Protein AF-A0A7W0VWE3-F1 (afdb_monomer_lite)

Radius of gyration: 28.84 Å; chains: 1; bounding box: 82×59×74 Å

Foldseek 3Di:
DLQLLQAALQQRAGAPPRDPVVNPDPDDLVVSLVSCVVQPNHGDHPDDPLCSLQDARPPDDDPRSVLLVVLSVLQVQLQVQLVVVLVPDDPVSVVVVVPDPDPVVSLVSSLVRSLVSQLVVVVVVVHDPVVSVVSSVSNNVSSVVSSVSSVVSSVVSSVVVVVSNPDPPDPDPDDPPPDDPPPPPDDPPPDDDPPPDDDDDDDDDDDDDDDDDDDDDDDDD

pLDDT: mean 70.68, std 14.03, range [42.22, 94.75]

Secondary structure (DSSP, 8-state):
-GGGGGB-TTT-PBBTT--TTTTTS---HHHHHHHHHHH-TTPPBSS-HHHHHHSPPTT--THHHHHHHHHHHHHHHHHHHHHHHHHHS-HHHHHHHHH---SHHHHHHHHHHHHHHHHHHHHHTT--HHHHHHHHHHHHHHHHHHHHHHHHHHHHHHHHHHHHHSPP---------PPP-----------------PPPPPPPPPPP-------------

Structure (mmCIF, N/CA/C/O backbone):
data_AF-A0A7W0VWE3-F1
#
_entry.id   AF-A0A7W0VWE3-F1
#
loop_
_atom_site.group_PDB
_atom_site.id
_atom_site.type_symbol
_atom_site.label_atom_id
_atom_site.label_alt_id
_atom_site.label_comp_id
_atom_site.label_asym_id
_atom_site.label_entity_id
_atom_site.label_seq_id
_atom_site.pdbx_PDB_ins_code
_atom_site.Cartn_x
_atom_site.Cartn_y
_atom_site.Cartn_z
_atom_site.occupancy
_atom_site.B_iso_or_equiv
_atom_site.auth_seq_id
_atom_site.auth_comp_id
_atom_site.auth_asym_id
_atom_site.auth_atom_id
_atom_site.pdbx_PDB_model_num
ATOM 1 N N . MET A 1 1 ? 11.261 -9.490 -21.450 1.00 53.19 1 MET A N 1
ATOM 2 C CA . MET A 1 1 ? 11.809 -8.309 -20.739 1.00 53.19 1 MET A CA 1
ATOM 3 C C . MET A 1 1 ? 10.977 -7.028 -20.933 1.00 53.19 1 MET A C 1
ATOM 5 O O . MET A 1 1 ? 11.138 -6.094 -20.161 1.00 53.19 1 MET A O 1
ATOM 9 N N . ASN A 1 2 ? 10.006 -6.999 -21.855 1.00 61.00 2 ASN A N 1
ATOM 10 C CA . ASN A 1 2 ? 9.297 -5.768 -22.253 1.00 61.00 2 ASN A CA 1
ATOM 11 C C . ASN A 1 2 ? 8.211 -5.292 -21.275 1.00 61.00 2 ASN A C 1
ATOM 13 O O . ASN A 1 2 ? 7.866 -4.115 -21.250 1.00 61.00 2 ASN A O 1
ATOM 17 N N . ALA A 1 3 ? 7.704 -6.186 -20.421 1.00 62.75 3 ALA A N 1
ATOM 18 C CA . ALA A 1 3 ? 6.671 -5.855 -19.440 1.00 62.75 3 ALA A CA 1
ATOM 19 C C . ALA A 1 3 ? 7.133 -4.826 -18.390 1.00 62.75 3 ALA A C 1
ATOM 21 O O . ALA A 1 3 ? 6.303 -4.168 -17.770 1.00 62.75 3 ALA A O 1
ATOM 22 N N . ALA A 1 4 ? 8.446 -4.667 -18.184 1.00 64.06 4 ALA A N 1
ATOM 23 C CA . ALA A 1 4 ? 8.977 -3.747 -17.185 1.00 64.06 4 ALA A CA 1
ATOM 24 C C . ALA A 1 4 ? 8.749 -2.266 -17.529 1.00 64.06 4 ALA A C 1
ATOM 26 O O . ALA A 1 4 ? 8.591 -1.471 -16.610 1.00 64.06 4 ALA A O 1
ATOM 27 N N . ALA A 1 5 ? 8.660 -1.909 -18.815 1.00 65.69 5 ALA A N 1
ATOM 28 C CA . ALA A 1 5 ? 8.445 -0.527 -19.251 1.00 65.69 5 ALA A CA 1
ATOM 29 C C . ALA A 1 5 ? 6.988 -0.054 -19.111 1.00 65.69 5 ALA A C 1
ATOM 31 O O . ALA A 1 5 ? 6.728 1.143 -19.031 1.00 65.69 5 ALA A O 1
ATOM 32 N N . PHE A 1 6 ? 6.034 -0.987 -19.042 1.00 71.00 6 PHE A N 1
ATOM 33 C CA . PHE A 1 6 ? 4.600 -0.687 -18.939 1.00 71.00 6 PHE A CA 1
ATOM 34 C C . PHE A 1 6 ? 4.065 -0.757 -17.513 1.00 71.00 6 PHE A C 1
ATOM 36 O O . PHE A 1 6 ? 2.871 -0.563 -17.287 1.00 71.00 6 PHE A O 1
ATOM 43 N N . VAL A 1 7 ? 4.929 -1.065 -16.551 1.00 70.88 7 VAL A N 1
ATOM 44 C CA . VAL A 1 7 ? 4.561 -1.274 -15.158 1.00 70.88 7 VAL A CA 1
ATOM 45 C C . VAL A 1 7 ? 5.201 -0.182 -14.309 1.00 70.88 7 VAL A C 1
ATOM 47 O O . VAL A 1 7 ? 6.365 0.169 -14.486 1.00 70.88 7 VAL A O 1
ATOM 50 N N . CYS A 1 8 ? 4.423 0.392 -13.400 1.00 71.31 8 CYS A N 1
ATOM 51 C CA . CYS A 1 8 ? 4.909 1.353 -12.428 1.00 71.31 8 CYS A CA 1
ATOM 52 C C . CYS A 1 8 ? 5.913 0.654 -11.491 1.00 71.31 8 CYS A C 1
ATOM 54 O O . CYS A 1 8 ? 5.586 -0.405 -10.939 1.00 71.31 8 CYS A O 1
ATOM 56 N N . PRO A 1 9 ? 7.120 1.213 -11.290 1.00 64.44 9 PRO A N 1
ATOM 57 C CA . PRO A 1 9 ? 8.119 0.604 -10.416 1.00 64.44 9 PRO A CA 1
ATOM 58 C C . PRO A 1 9 ? 7.681 0.573 -8.943 1.00 64.44 9 PRO A C 1
ATOM 60 O O . PRO A 1 9 ? 8.151 -0.284 -8.205 1.00 64.44 9 PRO A O 1
ATOM 63 N N . HIS A 1 10 ? 6.756 1.450 -8.544 1.00 64.94 10 HIS A N 1
ATOM 64 C CA . HIS A 1 10 ? 6.311 1.642 -7.160 1.00 64.94 10 HIS A CA 1
ATOM 65 C C . HIS A 1 10 ? 5.244 0.652 -6.687 1.00 64.94 10 HIS A C 1
ATOM 67 O O . HIS A 1 10 ? 5.312 0.122 -5.580 1.00 64.94 10 HIS A O 1
ATOM 73 N N . CYS A 1 11 ? 4.230 0.413 -7.518 1.00 67.56 11 CYS A N 1
ATOM 74 C CA . CYS A 1 11 ? 3.087 -0.419 -7.141 1.00 67.56 11 CYS A CA 1
ATOM 75 C C . CYS A 1 11 ? 2.902 -1.655 -8.021 1.00 67.56 11 CYS A C 1
ATOM 77 O O . CYS A 1 11 ? 2.020 -2.471 -7.756 1.00 67.56 11 CYS A O 1
ATOM 79 N N . GLY A 1 12 ? 3.691 -1.792 -9.089 1.00 67.00 12 GLY A N 1
ATOM 80 C CA . GLY A 1 12 ? 3.570 -2.906 -10.018 1.00 67.00 12 GLY A CA 1
ATOM 81 C C . GLY A 1 12 ? 2.297 -2.876 -10.876 1.00 67.00 12 GLY A C 1
ATOM 82 O O . GLY A 1 12 ? 2.075 -3.799 -11.661 1.00 67.00 12 GLY A O 1
ATOM 83 N N . ALA A 1 13 ? 1.481 -1.823 -10.767 1.00 71.81 13 ALA A N 1
ATOM 84 C CA . ALA A 1 13 ? 0.332 -1.592 -11.632 1.00 71.81 13 ALA A CA 1
ATOM 85 C C . ALA A 1 13 ? 0.777 -1.205 -13.044 1.00 71.81 13 ALA A C 1
ATOM 87 O O . ALA A 1 13 ? 1.857 -0.641 -13.231 1.00 71.81 13 ALA A O 1
ATOM 88 N N . ARG A 1 14 ? -0.071 -1.445 -14.048 1.00 69.94 14 ARG A N 1
ATOM 89 C CA . ARG A 1 14 ? 0.175 -0.898 -15.389 1.00 69.94 14 ARG A CA 1
ATOM 90 C C . ARG A 1 14 ? 0.133 0.634 -15.349 1.00 69.94 14 ARG A C 1
ATOM 92 O O . ARG A 1 14 ? -0.674 1.216 -14.623 1.00 69.94 14 ARG A O 1
ATOM 99 N N . ARG A 1 15 ? 1.015 1.275 -16.112 1.00 70.50 15 ARG A N 1
ATOM 100 C CA . ARG A 1 15 ? 1.047 2.734 -16.291 1.00 70.50 15 ARG A CA 1
ATOM 101 C C . ARG A 1 15 ? -0.213 3.198 -17.024 1.00 70.50 15 ARG A C 1
ATOM 103 O O . ARG A 1 15 ? -0.726 2.471 -17.880 1.00 70.50 15 ARG A O 1
ATOM 110 N N . ALA A 1 16 ? -0.716 4.385 -16.693 1.00 60.28 16 ALA A N 1
ATOM 111 C CA . ALA A 1 16 ? -1.830 4.981 -17.431 1.00 60.28 16 ALA A CA 1
ATOM 112 C C . ALA A 1 16 ? -1.410 5.215 -18.894 1.00 60.28 16 ALA A C 1
ATOM 114 O O . ALA A 1 16 ? -0.331 5.740 -19.149 1.00 60.28 16 ALA A O 1
ATOM 115 N N . GLY A 1 17 ? -2.221 4.761 -19.856 1.00 60.53 17 GLY A N 1
ATOM 116 C CA . GLY A 1 17 ? -1.902 4.862 -21.289 1.00 60.53 17 GLY A CA 1
ATOM 117 C C . GLY A 1 17 ? -0.993 3.760 -21.851 1.00 60.53 17 GLY A C 1
ATOM 118 O O . GLY A 1 17 ? -0.723 3.756 -23.049 1.00 60.53 17 GLY A O 1
ATOM 119 N N . ALA A 1 18 ? -0.558 2.790 -21.037 1.00 61.97 18 ALA A N 1
ATOM 120 C CA . ALA A 1 18 ? 0.120 1.601 -21.548 1.00 61.97 18 ALA A CA 1
ATOM 121 C C . ALA A 1 18 ? -0.855 0.758 -22.386 1.00 61.97 18 ALA A C 1
ATOM 123 O O . ALA A 1 18 ? -1.744 0.106 -21.832 1.00 61.97 18 ALA A O 1
ATOM 124 N N . ASP A 1 19 ? -0.679 0.765 -23.710 1.00 61.91 19 ASP A N 1
ATOM 125 C CA . ASP A 1 19 ? -1.545 0.033 -24.632 1.00 61.91 19 ASP A CA 1
ATOM 126 C C . ASP A 1 19 ? -1.524 -1.475 -24.294 1.00 61.91 19 ASP A C 1
ATOM 128 O O . ASP A 1 19 ? -0.457 -2.112 -24.330 1.00 61.91 19 ASP A O 1
ATOM 132 N N . PRO A 1 20 ? -2.666 -2.084 -23.917 1.00 60.09 20 PRO A N 1
ATOM 133 C CA . PRO A 1 20 ? -2.712 -3.485 -23.521 1.00 60.09 20 PRO A CA 1
ATOM 134 C C . PRO A 1 20 ? -2.220 -4.435 -24.620 1.00 60.09 20 PRO A C 1
ATOM 136 O O . PRO A 1 20 ? -1.713 -5.508 -24.281 1.00 60.09 20 PRO A O 1
ATOM 139 N N . GLY A 1 21 ? -2.286 -4.028 -25.894 1.00 60.12 21 GLY A N 1
ATOM 140 C CA . GLY A 1 21 ? -1.782 -4.790 -27.040 1.00 60.12 21 GLY A CA 1
ATOM 141 C C . GLY A 1 21 ? -0.254 -4.825 -27.181 1.00 60.12 21 GLY A C 1
ATOM 142 O O . GLY A 1 21 ? 0.269 -5.671 -27.908 1.00 60.12 21 GLY A O 1
ATOM 143 N N . LEU A 1 22 ? 0.481 -3.953 -26.481 1.00 62.50 22 LEU A N 1
ATOM 144 C CA . LEU A 1 22 ? 1.951 -3.892 -26.523 1.00 62.50 22 LEU A CA 1
ATOM 145 C C . LEU A 1 22 ? 2.616 -4.728 -25.423 1.00 62.50 22 LEU A C 1
ATOM 147 O O . LEU A 1 22 ? 3.737 -5.199 -25.601 1.00 62.50 22 LEU A O 1
ATOM 151 N N . ALA A 1 23 ? 1.916 -4.986 -24.313 1.00 56.41 23 ALA A N 1
ATOM 152 C CA . ALA A 1 23 ? 2.456 -5.728 -23.169 1.00 56.41 23 ALA A CA 1
ATOM 153 C C . ALA A 1 23 ? 2.802 -7.204 -23.476 1.00 56.41 23 ALA A C 1
ATOM 155 O O . ALA A 1 23 ? 3.520 -7.832 -22.699 1.00 56.41 23 ALA A O 1
ATOM 156 N N . GLY A 1 24 ? 2.308 -7.749 -24.594 1.00 57.78 24 GLY A N 1
ATOM 157 C CA . GLY A 1 24 ? 2.591 -9.109 -25.069 1.00 57.78 24 GLY A CA 1
ATOM 158 C C . GLY A 1 24 ? 3.466 -9.186 -26.324 1.00 57.78 24 GLY A C 1
ATOM 159 O O . GLY A 1 24 ? 3.778 -10.288 -26.766 1.00 57.78 24 GLY A O 1
ATOM 160 N N . LYS A 1 25 ? 3.869 -8.050 -26.912 1.00 66.62 25 LYS A N 1
ATOM 161 C CA . LYS A 1 25 ? 4.698 -8.033 -28.124 1.00 66.62 25 LYS A CA 1
ATOM 162 C C . LYS A 1 25 ? 6.190 -8.036 -27.782 1.00 66.62 25 LYS A C 1
ATOM 164 O O . LYS A 1 25 ? 6.643 -7.427 -26.805 1.00 66.62 25 LYS A O 1
ATOM 169 N N . ALA A 1 26 ? 6.970 -8.727 -28.610 1.00 69.81 26 ALA A N 1
ATOM 170 C CA . ALA A 1 26 ? 8.425 -8.662 -28.586 1.00 69.81 26 ALA A CA 1
ATOM 171 C C . ALA A 1 26 ? 8.883 -7.299 -29.143 1.00 69.81 26 ALA A C 1
ATOM 173 O O . ALA A 1 26 ? 9.177 -7.173 -30.322 1.00 69.81 26 ALA A O 1
ATOM 174 N N . LEU A 1 27 ? 8.865 -6.271 -28.294 1.00 74.31 27 LEU A N 1
ATOM 175 C CA . LEU A 1 27 ? 9.462 -4.964 -28.548 1.00 74.31 27 LEU A CA 1
ATOM 176 C C . LEU A 1 27 ? 10.987 -5.075 -28.588 1.00 74.31 27 LEU A C 1
ATOM 178 O O . LEU A 1 27 ? 11.586 -5.815 -27.799 1.00 74.31 27 LEU A O 1
ATOM 182 N N . SER A 1 28 ? 11.589 -4.316 -29.493 1.00 80.88 28 SER A N 1
ATOM 183 C CA . SER A 1 28 ? 13.029 -4.105 -29.577 1.00 80.88 28 SER A CA 1
ATOM 184 C C . SER A 1 28 ? 13.531 -3.244 -28.414 1.00 80.88 28 SER A C 1
ATOM 186 O O . SER A 1 28 ? 12.781 -2.493 -27.782 1.00 80.88 28 SER A O 1
ATOM 188 N N . GLN A 1 29 ? 14.828 -3.338 -28.118 1.00 78.56 29 GLN A N 1
ATOM 189 C CA . GLN A 1 29 ? 15.449 -2.568 -27.038 1.00 78.56 29 GLN A CA 1
ATOM 190 C C . GLN A 1 29 ? 15.313 -1.050 -27.255 1.00 78.56 29 GLN A C 1
ATOM 192 O O . GLN A 1 29 ? 15.114 -0.310 -26.291 1.00 78.56 29 GLN A O 1
ATOM 197 N N . ASP A 1 30 ? 15.359 -0.595 -28.508 1.00 77.19 30 ASP A N 1
ATOM 198 C CA . ASP A 1 30 ? 15.225 0.820 -28.861 1.00 77.19 30 ASP A CA 1
ATOM 199 C C . ASP A 1 30 ? 13.797 1.339 -28.661 1.00 77.19 30 ASP A C 1
ATOM 201 O O . ASP A 1 30 ? 13.611 2.446 -28.154 1.00 77.19 30 ASP A O 1
ATOM 205 N N . GLU A 1 31 ? 12.778 0.526 -28.953 1.00 76.62 31 GLU A N 1
ATOM 206 C CA . GLU A 1 31 ? 11.380 0.866 -28.655 1.00 76.62 31 GLU A CA 1
ATOM 207 C C . GLU A 1 31 ? 11.141 0.967 -27.146 1.00 76.62 31 GLU A C 1
ATOM 209 O O . GLU A 1 31 ? 10.481 1.895 -26.679 1.00 76.62 31 GLU A O 1
ATOM 214 N N . VAL A 1 32 ? 11.724 0.059 -26.358 1.00 74.00 32 VAL A N 1
ATOM 215 C CA . VAL A 1 32 ? 11.647 0.109 -24.890 1.00 74.00 32 VAL A CA 1
ATOM 216 C C . VAL A 1 32 ? 12.320 1.376 -24.350 1.00 74.00 32 VAL A C 1
ATOM 218 O O . VAL A 1 32 ? 11.735 2.060 -23.508 1.00 74.00 32 VAL A O 1
ATOM 221 N N . LYS A 1 33 ? 13.507 1.735 -24.860 1.00 74.19 33 LYS A N 1
ATOM 222 C CA . LYS A 1 33 ? 14.202 2.987 -24.506 1.00 74.19 33 LYS A CA 1
ATOM 223 C C . LYS A 1 33 ? 13.360 4.216 -24.875 1.00 74.19 33 LYS A C 1
ATOM 225 O O . LYS A 1 33 ? 13.245 5.132 -24.061 1.00 74.19 33 LYS A O 1
ATOM 230 N N . ALA A 1 34 ? 12.724 4.222 -26.047 1.00 74.38 34 ALA A N 1
ATOM 231 C CA . ALA A 1 34 ? 11.849 5.309 -26.483 1.00 74.38 34 ALA A CA 1
ATOM 232 C C . ALA A 1 34 ? 10.610 5.459 -25.584 1.00 74.38 34 ALA A C 1
ATOM 234 O O . ALA A 1 34 ? 10.280 6.571 -25.178 1.00 74.38 34 ALA A O 1
ATOM 235 N N . ILE A 1 35 ? 9.961 4.356 -25.199 1.00 72.62 35 ILE A N 1
ATOM 236 C CA . ILE A 1 35 ? 8.797 4.380 -24.296 1.00 72.62 35 ILE A CA 1
ATOM 237 C C . ILE A 1 35 ? 9.184 4.936 -22.919 1.00 72.62 35 ILE A C 1
ATOM 239 O O . ILE A 1 35 ? 8.472 5.780 -22.372 1.00 72.62 35 ILE A O 1
ATOM 243 N N . ILE A 1 36 ? 10.328 4.512 -22.373 1.00 71.88 36 ILE A N 1
ATOM 244 C CA . ILE A 1 36 ? 10.842 5.024 -21.093 1.00 71.88 36 ILE A CA 1
ATOM 245 C C . ILE A 1 36 ? 11.160 6.523 -21.196 1.00 71.88 36 ILE A C 1
ATOM 247 O O . ILE A 1 36 ? 10.838 7.272 -20.276 1.00 71.88 36 ILE A O 1
ATOM 251 N N . ALA A 1 37 ? 11.746 6.975 -22.308 1.00 72.25 37 ALA A N 1
ATOM 252 C CA . ALA A 1 37 ? 12.077 8.382 -22.528 1.00 72.25 37 ALA A CA 1
ATOM 253 C C . ALA A 1 37 ? 10.835 9.280 -22.671 1.00 72.25 37 ALA A C 1
ATOM 255 O O . ALA A 1 37 ? 10.840 10.401 -22.171 1.00 72.25 37 ALA A O 1
ATOM 256 N N . VAL A 1 38 ? 9.771 8.799 -23.326 1.00 67.81 38 VAL A N 1
ATOM 257 C CA . VAL A 1 38 ? 8.548 9.587 -23.564 1.00 67.81 38 VAL A CA 1
ATOM 258 C C . VAL A 1 38 ? 7.645 9.626 -22.332 1.00 67.81 38 VAL A C 1
ATOM 260 O O . VAL A 1 38 ? 7.051 10.660 -22.051 1.00 67.81 38 VAL A O 1
ATOM 263 N N . HIS A 1 39 ? 7.493 8.513 -21.609 1.00 62.66 39 HIS A N 1
ATOM 264 C CA . HIS A 1 39 ? 6.571 8.435 -20.462 1.00 62.66 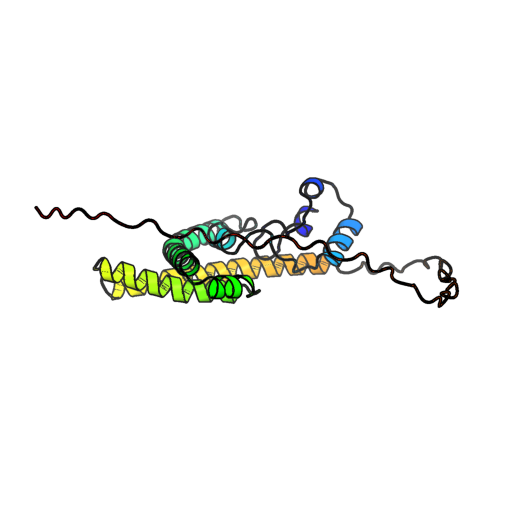39 HIS A CA 1
ATOM 265 C C . HIS A 1 39 ? 7.257 8.714 -19.119 1.00 62.66 39 HIS A C 1
ATOM 267 O O . HIS A 1 39 ? 6.582 8.834 -18.101 1.00 62.66 39 HIS A O 1
ATOM 273 N N . GLY A 1 40 ? 8.585 8.826 -19.103 1.00 58.81 40 GLY A N 1
ATOM 274 C CA . GLY A 1 40 ? 9.370 8.956 -17.884 1.00 58.81 40 GLY A CA 1
ATOM 275 C C . GLY A 1 40 ? 9.522 7.626 -17.137 1.00 58.81 40 GLY A C 1
ATOM 276 O O . GLY A 1 40 ? 8.702 6.702 -17.231 1.00 58.81 40 GLY A O 1
ATOM 277 N N . ALA A 1 41 ? 10.602 7.513 -16.362 1.00 57.50 41 ALA A N 1
ATOM 278 C CA . ALA A 1 41 ? 10.790 6.396 -15.435 1.00 57.50 41 ALA A CA 1
ATOM 279 C C . ALA A 1 41 ? 9.724 6.398 -14.317 1.00 57.50 41 ALA A C 1
ATOM 281 O O . ALA A 1 41 ? 9.333 5.324 -13.855 1.00 57.50 41 ALA A O 1
ATOM 282 N N . ASP A 1 42 ? 9.184 7.579 -14.001 1.00 55.28 42 ASP A N 1
ATOM 283 C CA . ASP A 1 42 ? 8.303 7.850 -12.858 1.00 55.28 42 ASP A CA 1
ATOM 284 C C . ASP A 1 42 ? 6.819 8.006 -13.240 1.00 55.28 42 ASP A C 1
ATOM 286 O O . ASP A 1 42 ? 6.043 8.613 -12.507 1.00 55.28 42 ASP A O 1
ATOM 290 N N . ALA A 1 43 ? 6.410 7.480 -14.401 1.00 59.19 43 ALA A N 1
ATOM 291 C CA . ALA A 1 43 ? 5.034 7.601 -14.886 1.00 59.19 43 ALA A CA 1
ATOM 292 C C . ALA A 1 43 ? 3.999 7.120 -13.850 1.00 59.19 43 ALA A C 1
ATOM 294 O O . ALA A 1 43 ? 4.148 6.038 -13.260 1.00 59.19 43 ALA A O 1
ATOM 295 N N . GLU A 1 44 ? 2.919 7.890 -13.689 1.00 56.94 44 GLU A N 1
ATOM 296 C CA . GLU A 1 44 ? 1.859 7.589 -12.729 1.00 56.94 44 GLU A CA 1
ATOM 297 C C . GLU A 1 44 ? 1.193 6.224 -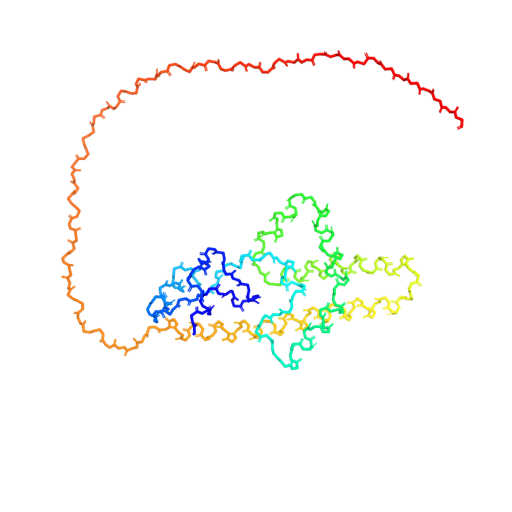13.004 1.00 56.94 44 GLU A C 1
ATOM 299 O O . GLU A 1 44 ? 0.933 5.843 -14.158 1.00 56.94 44 GLU A O 1
ATOM 304 N N . PRO A 1 45 ? 0.903 5.444 -11.948 1.00 60.31 45 PRO A N 1
ATOM 305 C CA . PRO A 1 45 ? 0.162 4.203 -12.096 1.00 60.31 45 PRO A CA 1
ATOM 306 C C . PRO A 1 45 ? -1.290 4.470 -12.507 1.00 60.31 45 PRO A C 1
ATOM 308 O O . PRO A 1 45 ? -1.935 5.377 -11.997 1.00 60.31 45 PRO A O 1
ATOM 311 N N . ALA A 1 46 ? -1.853 3.611 -13.364 1.00 57.78 46 ALA A N 1
ATOM 312 C CA . ALA A 1 46 ? -3.277 3.669 -13.717 1.00 57.78 46 ALA A CA 1
ATOM 313 C C . ALA A 1 46 ? -4.205 3.284 -12.547 1.00 57.78 46 ALA A C 1
ATOM 315 O O . ALA A 1 46 ? -5.412 3.510 -12.599 1.00 57.78 46 ALA A O 1
ATOM 316 N N . GLN A 1 47 ? -3.661 2.638 -11.511 1.00 60.72 47 GLN A N 1
ATOM 317 C CA . GLN A 1 47 ? -4.410 2.217 -10.332 1.00 60.72 47 GLN A CA 1
ATOM 318 C C . GLN A 1 47 ? -4.368 3.289 -9.246 1.00 60.72 47 GLN A C 1
ATOM 320 O O . GLN A 1 47 ? -3.298 3.776 -8.888 1.00 60.72 47 GLN A O 1
ATOM 325 N N . GLY A 1 48 ? -5.536 3.585 -8.668 1.00 63.12 48 GLY A N 1
ATOM 326 C CA . GLY A 1 48 ? -5.641 4.438 -7.487 1.00 63.12 48 GLY A CA 1
ATOM 327 C C . GLY A 1 48 ? -4.917 3.864 -6.259 1.00 63.12 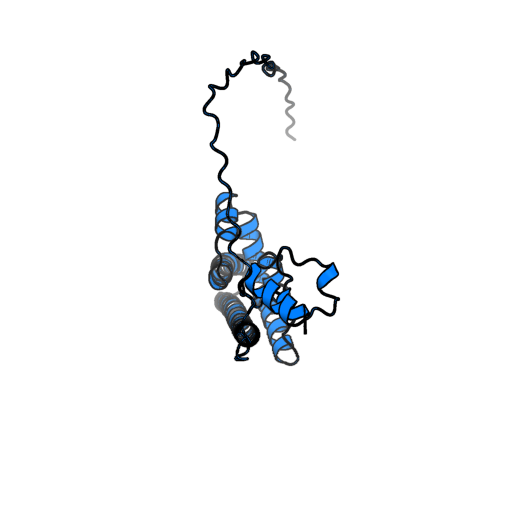48 GLY A C 1
ATOM 328 O O . GLY A 1 48 ? -4.500 2.706 -6.227 1.00 63.12 48 GLY A O 1
ATOM 329 N N . LEU A 1 49 ? -4.819 4.676 -5.204 1.00 65.19 49 LEU A N 1
ATOM 330 C CA . LEU A 1 49 ? -4.121 4.348 -3.950 1.00 65.19 49 LEU A CA 1
ATOM 331 C C . LEU A 1 49 ? -4.676 3.130 -3.194 1.00 65.19 49 LEU A C 1
ATOM 333 O O . LEU A 1 49 ? -3.959 2.453 -2.467 1.00 65.19 49 LEU A O 1
ATOM 337 N N . LEU A 1 50 ? -5.962 2.836 -3.351 1.00 68.75 50 LEU A N 1
ATOM 338 C CA . LEU A 1 50 ? -6.635 1.741 -2.650 1.00 68.75 50 LEU A CA 1
ATOM 339 C C . LEU A 1 50 ? -6.169 0.347 -3.108 1.00 68.75 50 LEU A C 1
ATOM 341 O O . LEU A 1 50 ? -5.770 -0.448 -2.254 1.00 68.75 50 LEU A O 1
ATOM 345 N N . PRO A 1 51 ? -6.154 0.037 -4.422 1.00 71.69 51 PRO A N 1
ATOM 346 C CA . PRO A 1 51 ? -5.598 -1.215 -4.926 1.00 71.69 51 PRO A CA 1
ATOM 347 C C . PRO A 1 51 ? -4.177 -1.473 -4.430 1.00 71.69 51 PRO A C 1
ATOM 349 O O . PRO A 1 51 ? -3.851 -2.598 -4.048 1.00 71.69 51 PRO A O 1
ATOM 352 N N . THR A 1 52 ? -3.349 -0.425 -4.376 1.00 67.88 52 THR A N 1
ATOM 353 C CA . THR A 1 52 ? -1.973 -0.569 -3.911 1.00 67.88 52 THR A CA 1
ATOM 354 C C . THR A 1 52 ? -1.929 -0.888 -2.423 1.00 67.88 52 THR A C 1
ATOM 356 O O . THR A 1 52 ? -1.030 -1.607 -2.027 1.00 67.88 52 THR A O 1
ATOM 359 N N . LEU A 1 53 ? -2.879 -0.463 -1.588 1.00 70.19 53 LEU A N 1
ATOM 360 C CA . LEU A 1 53 ? -2.910 -0.766 -0.148 1.00 70.19 53 LEU A CA 1
ATOM 361 C C . LEU A 1 53 ? -3.521 -2.131 0.206 1.00 70.19 53 LEU A C 1
ATOM 363 O O . LEU A 1 53 ? -3.220 -2.657 1.275 1.00 70.19 53 LEU A O 1
ATOM 367 N N . ILE A 1 54 ? -4.314 -2.729 -0.685 1.00 78.75 54 ILE A N 1
ATOM 368 C CA . ILE A 1 54 ? -4.988 -4.014 -0.431 1.00 78.75 54 ILE A CA 1
ATOM 369 C C . ILE A 1 54 ? -4.224 -5.181 -1.058 1.00 78.75 54 ILE A C 1
ATOM 371 O O . ILE A 1 54 ? -4.071 -6.231 -0.442 1.00 78.75 54 ILE A O 1
ATOM 375 N N . LEU A 1 55 ? -3.707 -5.014 -2.273 1.00 81.38 55 LEU A N 1
ATOM 376 C CA . LEU A 1 55 ? -3.066 -6.112 -2.990 1.00 81.38 55 LEU A CA 1
ATOM 377 C C . LEU A 1 55 ? -1.574 -6.193 -2.637 1.00 81.38 55 LEU A C 1
ATOM 379 O O . LEU A 1 55 ? -0.939 -5.145 -2.458 1.00 81.38 55 LEU A O 1
ATOM 383 N N . PRO A 1 56 ? -1.003 -7.405 -2.505 1.00 77.56 56 PRO A N 1
ATOM 384 C CA . PRO A 1 56 ? 0.440 -7.571 -2.392 1.00 77.56 56 PRO A CA 1
ATOM 385 C C . PRO A 1 56 ? 1.116 -7.107 -3.684 1.00 77.56 56 PRO A C 1
ATOM 387 O O . PRO A 1 56 ? 0.542 -7.201 -4.773 1.00 77.56 56 PRO A O 1
ATOM 390 N N . HIS A 1 57 ? 2.338 -6.600 -3.568 1.00 77.25 57 HIS A N 1
ATOM 391 C CA . HIS A 1 57 ? 3.092 -6.126 -4.713 1.00 77.25 57 HIS A CA 1
ATOM 392 C C . HIS A 1 57 ? 3.384 -7.307 -5.659 1.00 77.25 57 HIS A C 1
ATOM 394 O O . HIS A 1 57 ? 3.808 -8.372 -5.208 1.00 77.25 57 HIS A O 1
ATOM 400 N N . PRO A 1 58 ? 3.176 -7.182 -6.982 1.00 75.06 58 PRO A N 1
ATOM 401 C CA . PRO A 1 58 ? 3.267 -8.331 -7.886 1.00 75.06 58 PRO A CA 1
ATOM 402 C C . PRO A 1 58 ? 4.675 -8.931 -7.977 1.00 75.06 58 PRO A C 1
ATOM 404 O O . PRO A 1 58 ? 4.805 -10.086 -8.372 1.00 75.06 58 PRO A O 1
ATOM 407 N N . THR A 1 59 ? 5.706 -8.170 -7.600 1.00 73.19 59 THR A N 1
ATOM 408 C CA . THR A 1 59 ? 7.112 -8.604 -7.631 1.00 73.19 59 THR A CA 1
ATOM 409 C C . THR A 1 59 ? 7.616 -9.173 -6.304 1.00 73.19 59 THR A C 1
ATOM 411 O O . THR A 1 59 ? 8.756 -9.624 -6.238 1.00 73.19 59 THR A O 1
ATOM 414 N N . THR A 1 60 ? 6.815 -9.165 -5.232 1.00 79.19 60 THR A N 1
ATOM 415 C CA . THR A 1 60 ? 7.203 -9.884 -4.015 1.00 79.19 60 THR A CA 1
ATOM 416 C C . THR A 1 60 ? 6.969 -11.378 -4.225 1.00 79.19 60 THR A C 1
ATOM 418 O O . THR A 1 60 ? 5.916 -11.816 -4.702 1.00 79.19 60 THR A O 1
ATOM 421 N N . HIS A 1 61 ? 7.974 -12.180 -3.876 1.00 83.38 61 HIS A N 1
ATOM 422 C CA . HIS A 1 61 ? 7.959 -13.637 -4.008 1.00 83.38 61 HIS A CA 1
ATOM 423 C C . HIS A 1 61 ? 8.515 -14.298 -2.735 1.00 83.38 61 HIS A C 1
ATOM 425 O O . HIS A 1 61 ? 9.213 -13.661 -1.942 1.00 83.38 61 HIS A O 1
ATOM 431 N N . GLY A 1 62 ? 8.178 -15.573 -2.516 1.00 89.69 62 GLY A N 1
ATOM 432 C CA . GLY A 1 62 ? 8.657 -16.357 -1.371 1.00 89.69 62 GLY A CA 1
ATOM 433 C C . GLY A 1 62 ? 8.263 -15.766 -0.010 1.00 89.69 62 GLY A C 1
ATOM 434 O O . GLY A 1 62 ? 7.133 -15.316 0.182 1.00 89.69 62 GLY A O 1
ATOM 435 N N . ALA A 1 63 ? 9.208 -15.743 0.935 1.00 86.00 63 ALA A N 1
ATOM 436 C CA . ALA A 1 63 ? 8.979 -15.255 2.297 1.00 86.00 63 ALA A CA 1
ATOM 437 C C . ALA A 1 63 ? 8.555 -13.775 2.352 1.00 86.00 63 ALA A C 1
ATOM 439 O O . ALA A 1 63 ? 7.700 -13.412 3.155 1.00 86.00 63 ALA A O 1
ATOM 440 N N . ALA A 1 64 ? 9.078 -12.926 1.459 1.00 81.00 64 ALA A N 1
ATOM 441 C CA . ALA A 1 64 ? 8.700 -11.512 1.401 1.00 81.00 64 ALA A CA 1
ATOM 442 C C . ALA A 1 64 ? 7.208 -11.328 1.080 1.00 81.00 64 ALA A C 1
ATOM 444 O O . ALA A 1 64 ? 6.561 -10.439 1.630 1.00 81.00 64 ALA A O 1
ATOM 445 N N . ARG A 1 65 ? 6.643 -12.209 0.245 1.00 86.00 65 ARG A N 1
ATOM 446 C CA . ARG A 1 65 ? 5.210 -12.213 -0.068 1.00 86.00 65 ARG A CA 1
ATOM 447 C C . ARG A 1 65 ? 4.362 -12.656 1.119 1.00 86.00 65 ARG A C 1
ATOM 449 O O . ARG A 1 65 ? 3.312 -12.069 1.358 1.00 86.00 65 ARG A O 1
ATOM 456 N N . ALA A 1 66 ? 4.819 -13.657 1.871 1.00 88.81 66 ALA A N 1
ATOM 457 C CA . ALA A 1 66 ? 4.138 -14.091 3.090 1.00 88.81 66 ALA A CA 1
ATOM 458 C C . ALA A 1 66 ? 4.103 -12.965 4.135 1.00 88.81 66 ALA A C 1
ATOM 460 O O . ALA A 1 66 ? 3.039 -12.656 4.666 1.00 88.81 66 ALA A O 1
ATOM 461 N N . VAL A 1 67 ? 5.237 -12.290 4.358 1.00 88.81 67 VAL A N 1
ATOM 462 C CA . VAL A 1 67 ? 5.318 -11.124 5.252 1.00 88.81 67 VAL A CA 1
ATOM 463 C C . VAL A 1 67 ? 4.404 -10.002 4.766 1.00 88.81 67 VAL A C 1
ATOM 465 O O . VAL A 1 67 ? 3.646 -9.452 5.558 1.00 88.81 67 VAL A O 1
ATOM 468 N N . GLU A 1 68 ? 4.408 -9.695 3.467 1.00 85.75 68 GLU A N 1
ATOM 469 C CA . GLU A 1 68 ? 3.529 -8.664 2.918 1.00 85.75 68 GLU A CA 1
ATOM 470 C C . GLU A 1 68 ? 2.048 -9.006 3.133 1.00 85.75 68 GLU A C 1
ATOM 472 O O . GLU A 1 68 ? 1.287 -8.134 3.547 1.00 85.75 68 GLU A O 1
ATOM 477 N N . LEU A 1 69 ? 1.634 -10.261 2.924 1.00 88.44 69 LEU A N 1
ATOM 478 C CA . LEU A 1 69 ? 0.261 -10.713 3.176 1.00 88.44 69 LEU A CA 1
ATOM 479 C C . LEU A 1 69 ? -0.125 -10.587 4.652 1.00 88.44 69 LEU A C 1
ATOM 481 O O . LEU A 1 69 ? -1.177 -10.028 4.950 1.00 88.44 69 LEU A O 1
ATOM 485 N N . VAL A 1 70 ? 0.734 -11.027 5.573 1.00 91.06 70 VAL A N 1
ATOM 486 C CA . VAL A 1 70 ? 0.487 -10.899 7.018 1.00 91.06 70 VAL A CA 1
ATOM 487 C C . VAL A 1 70 ? 0.360 -9.428 7.413 1.00 91.06 70 VAL A C 1
ATOM 489 O O . VAL A 1 70 ? -0.619 -9.046 8.053 1.00 91.06 70 VAL A O 1
ATOM 492 N N . CYS A 1 71 ? 1.284 -8.573 6.964 1.00 88.88 71 CYS A N 1
ATOM 493 C CA . CYS A 1 71 ? 1.197 -7.132 7.194 1.00 88.88 71 CYS A CA 1
ATOM 494 C C . CYS A 1 71 ? -0.083 -6.532 6.597 1.00 88.88 71 CYS A C 1
ATOM 496 O O . CYS A 1 71 ? -0.668 -5.633 7.194 1.00 88.88 71 CYS A O 1
ATOM 498 N N . THR A 1 72 ? -0.544 -7.038 5.449 1.00 88.56 72 THR A N 1
ATOM 499 C CA . THR A 1 72 ? -1.806 -6.606 4.829 1.00 88.56 72 THR A CA 1
ATOM 500 C C . THR A 1 72 ? -2.984 -6.919 5.732 1.00 88.56 72 THR A C 1
ATOM 502 O O . THR A 1 72 ? -3.772 -6.026 6.004 1.00 88.56 72 THR A O 1
ATOM 505 N N . VAL A 1 73 ? -3.092 -8.155 6.224 1.00 90.94 73 VAL A N 1
ATOM 506 C CA . VAL A 1 73 ? -4.201 -8.588 7.086 1.00 90.94 73 VAL A CA 1
ATOM 507 C C . VAL A 1 73 ? -4.238 -7.770 8.377 1.00 90.94 73 VAL A C 1
ATOM 509 O O . VAL A 1 73 ? -5.305 -7.304 8.766 1.00 90.94 73 VAL A O 1
ATOM 512 N N . ILE A 1 74 ? -3.078 -7.536 8.997 1.00 89.62 74 ILE A N 1
ATOM 513 C CA . ILE A 1 74 ? -2.969 -6.736 10.227 1.00 89.62 74 ILE A CA 1
ATOM 514 C C . ILE A 1 74 ? -3.364 -5.275 9.969 1.00 89.62 74 ILE A C 1
ATOM 516 O O . ILE A 1 74 ? -4.104 -4.690 10.754 1.00 89.62 74 ILE A O 1
ATOM 520 N N . ALA A 1 75 ? -2.906 -4.680 8.865 1.00 87.31 75 ALA A N 1
ATOM 521 C CA . ALA A 1 75 ? -3.180 -3.281 8.541 1.00 87.31 75 ALA A CA 1
ATOM 522 C C . ALA A 1 75 ? -4.577 -3.034 7.940 1.00 87.31 75 ALA A C 1
ATOM 524 O O . ALA A 1 75 ? -5.047 -1.893 7.927 1.00 87.31 75 ALA A O 1
ATOM 525 N N . LEU A 1 76 ? -5.245 -4.073 7.428 1.00 88.62 76 LEU A N 1
ATOM 526 C CA . LEU A 1 76 ? -6.478 -3.960 6.646 1.00 88.62 76 LEU A CA 1
ATOM 527 C C . LEU A 1 76 ? -7.606 -3.202 7.367 1.00 88.62 76 LEU A C 1
ATOM 529 O O . LEU A 1 76 ? -8.182 -2.313 6.738 1.00 88.62 76 LEU A O 1
ATOM 533 N N . PRO A 1 77 ? -7.920 -3.460 8.654 1.00 87.81 77 PRO A N 1
ATOM 534 C CA . PRO A 1 77 ? -8.986 -2.734 9.348 1.00 87.81 77 PRO A CA 1
ATOM 535 C C . PRO A 1 77 ? -8.730 -1.225 9.369 1.00 87.81 77 PRO A C 1
ATOM 537 O O . PRO A 1 77 ? -9.633 -0.421 9.136 1.00 87.81 77 PRO A O 1
ATOM 540 N N . MET A 1 78 ? -7.470 -0.844 9.582 1.00 88.69 78 MET A N 1
ATOM 541 C CA . MET A 1 78 ? -7.047 0.548 9.618 1.00 88.69 78 MET A CA 1
ATOM 542 C C . MET A 1 78 ? -7.140 1.198 8.230 1.00 88.69 78 MET A C 1
ATOM 544 O O . MET A 1 78 ? -7.632 2.319 8.104 1.00 88.69 78 MET A O 1
ATOM 548 N N . VAL A 1 79 ? -6.738 0.476 7.177 1.00 85.31 79 VAL A N 1
ATOM 549 C CA . VAL A 1 79 ? -6.854 0.926 5.779 1.00 85.31 79 VAL A CA 1
ATOM 550 C C . VAL A 1 79 ? -8.316 1.109 5.371 1.00 85.31 79 VAL A C 1
ATOM 552 O O . VAL A 1 79 ? -8.640 2.117 4.748 1.00 85.31 79 VAL A O 1
ATOM 555 N N . ILE A 1 80 ? -9.211 0.186 5.741 1.00 87.31 80 ILE A N 1
ATOM 556 C CA . ILE A 1 80 ? -10.648 0.284 5.442 1.00 87.31 80 ILE A CA 1
ATOM 557 C C . ILE A 1 80 ? -11.246 1.520 6.117 1.00 87.31 80 ILE A C 1
ATOM 559 O O . ILE A 1 80 ? -11.919 2.309 5.457 1.00 87.31 80 ILE A O 1
ATOM 563 N N . LEU A 1 81 ? -10.963 1.740 7.403 1.00 87.44 81 LEU A N 1
ATOM 564 C CA . LEU A 1 81 ? -11.447 2.923 8.122 1.00 87.44 81 LEU A CA 1
ATOM 565 C C . LEU A 1 81 ? -10.880 4.223 7.531 1.00 87.44 81 LEU A C 1
ATOM 567 O O . LEU A 1 81 ?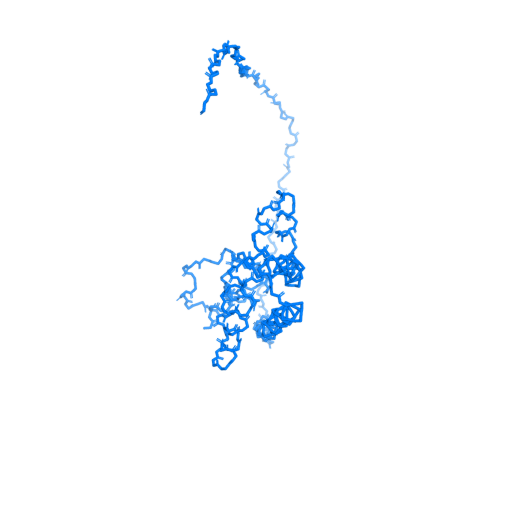 -11.615 5.196 7.358 1.00 87.44 81 LEU A O 1
ATOM 571 N N . GLY A 1 82 ? -9.605 4.231 7.137 1.00 82.44 82 GLY A N 1
ATOM 572 C CA . GLY A 1 82 ? -8.994 5.342 6.402 1.00 82.44 82 GLY A CA 1
ATOM 573 C C . GLY A 1 82 ? -9.686 5.611 5.058 1.00 82.44 82 GLY A C 1
ATOM 574 O O . GLY A 1 82 ? -10.012 6.748 4.729 1.00 82.44 82 GLY A O 1
ATOM 575 N N . ALA A 1 83 ? -9.988 4.564 4.292 1.00 83.00 83 ALA A N 1
ATOM 576 C CA . ALA A 1 83 ? -10.688 4.683 3.017 1.00 83.00 83 ALA A CA 1
ATOM 577 C C . ALA A 1 83 ? -12.124 5.203 3.186 1.00 83.00 83 ALA A C 1
ATOM 579 O O . ALA A 1 83 ? -12.552 6.074 2.430 1.00 83.00 83 ALA A O 1
ATOM 580 N N . VAL A 1 84 ? -12.856 4.716 4.193 1.00 85.00 84 VAL A N 1
ATOM 581 C CA . VAL A 1 84 ? -14.217 5.178 4.507 1.00 85.00 84 VAL A CA 1
ATOM 582 C C . VAL A 1 84 ? -14.202 6.640 4.944 1.00 85.00 84 VAL A C 1
ATOM 584 O O . VAL A 1 84 ? -14.999 7.429 4.445 1.00 85.00 84 VAL A O 1
ATOM 587 N N . THR A 1 85 ? -13.272 7.039 5.814 1.00 82.62 85 THR A N 1
ATOM 588 C CA . THR A 1 85 ? -13.155 8.437 6.267 1.00 82.62 85 THR A CA 1
ATOM 589 C C . THR A 1 85 ? -12.818 9.389 5.119 1.00 82.62 85 THR A C 1
ATOM 591 O O . THR A 1 85 ? -13.461 10.429 4.991 1.00 82.62 85 THR A O 1
ATOM 594 N N . ILE A 1 86 ? -11.900 9.018 4.218 1.00 79.56 86 ILE A N 1
ATOM 595 C CA . ILE A 1 86 ? -11.612 9.784 2.990 1.00 79.56 86 ILE A CA 1
ATOM 596 C C . ILE A 1 86 ? -12.826 9.791 2.049 1.00 79.56 86 ILE A C 1
ATOM 598 O O . ILE A 1 86 ? -13.147 10.812 1.437 1.00 79.56 86 ILE A O 1
ATOM 602 N N . GLY A 1 87 ? -13.539 8.669 1.954 1.00 80.06 87 GLY A N 1
ATOM 603 C CA . GLY A 1 87 ? -14.776 8.551 1.192 1.00 80.06 87 GLY A CA 1
ATOM 604 C C . GLY A 1 87 ? -15.857 9.512 1.694 1.00 80.06 87 GLY A C 1
ATOM 605 O O . GLY A 1 87 ? -16.511 10.182 0.896 1.00 80.06 87 GLY A O 1
ATOM 606 N N . LEU A 1 88 ? -16.015 9.645 3.003 1.00 82.75 88 LEU A N 1
ATOM 607 C CA . LEU A 1 88 ? -16.989 10.552 3.609 1.00 82.75 88 LEU A CA 1
ATOM 608 C C . LEU A 1 88 ? -16.506 12.012 3.646 1.00 82.75 88 LEU A C 1
ATOM 610 O O . LEU A 1 88 ? -17.317 12.926 3.802 1.00 82.75 88 LEU A O 1
ATOM 614 N N . ALA A 1 89 ? -15.207 12.262 3.467 1.00 79.88 89 ALA A N 1
ATOM 615 C CA . ALA A 1 89 ? -14.653 13.608 3.445 1.00 79.88 89 ALA A CA 1
ATOM 616 C C . ALA A 1 89 ? -15.184 14.440 2.258 1.00 79.88 89 ALA A C 1
ATOM 618 O O . ALA A 1 89 ? -15.465 13.938 1.164 1.00 79.88 89 ALA A O 1
ATOM 619 N N . ARG A 1 90 ? -15.299 15.762 2.463 1.00 77.50 90 ARG A N 1
ATOM 620 C CA . ARG A 1 90 ? -15.789 16.709 1.443 1.00 77.50 90 ARG A CA 1
ATOM 621 C C . ARG A 1 90 ? -14.980 16.594 0.144 1.00 77.50 90 ARG A C 1
ATOM 623 O O . ARG A 1 90 ? -13.765 16.407 0.179 1.00 77.50 90 ARG A O 1
ATOM 630 N N . ARG A 1 91 ? -15.629 16.855 -1.003 1.00 76.06 91 ARG A N 1
ATOM 631 C CA . ARG A 1 91 ? -15.018 16.813 -2.356 1.00 76.06 91 ARG A CA 1
ATOM 632 C C . ARG A 1 91 ? -13.668 17.545 -2.470 1.00 76.06 91 ARG A C 1
ATOM 634 O O . ARG A 1 91 ? -12.837 17.135 -3.270 1.00 76.06 91 ARG A O 1
ATOM 641 N N . ARG A 1 92 ? -13.431 18.603 -1.681 1.00 69.88 92 ARG A N 1
ATOM 642 C CA . ARG A 1 92 ? -12.142 19.323 -1.650 1.00 69.88 92 ARG A CA 1
ATOM 643 C C . ARG A 1 92 ? -10.997 18.481 -1.076 1.00 69.88 92 ARG A C 1
ATOM 645 O O . ARG A 1 92 ? -9.930 18.464 -1.667 1.00 69.88 92 ARG A O 1
ATOM 652 N N . ILE A 1 93 ? -11.236 17.748 0.012 1.00 67.94 93 ILE A N 1
ATOM 653 C CA . ILE A 1 93 ? -10.230 16.881 0.648 1.00 67.94 93 ILE A CA 1
ATOM 654 C C . ILE A 1 93 ? -9.908 15.694 -0.264 1.00 67.94 93 ILE A C 1
ATOM 656 O O . ILE A 1 93 ? -8.744 15.341 -0.414 1.00 67.94 93 ILE A O 1
ATOM 660 N N . ARG A 1 94 ? -10.924 15.140 -0.941 1.00 67.25 94 ARG A N 1
ATOM 661 C CA . ARG A 1 94 ? -10.729 14.095 -1.958 1.00 67.25 94 ARG A CA 1
ATOM 662 C C . ARG A 1 94 ? -9.800 14.556 -3.086 1.00 67.25 94 ARG A C 1
ATOM 664 O O . ARG A 1 94 ? -8.830 13.872 -3.374 1.00 67.25 94 ARG A O 1
ATOM 671 N N . ARG A 1 95 ? -10.033 15.750 -3.646 1.00 68.25 95 ARG A N 1
ATOM 672 C CA . ARG A 1 95 ? -9.160 16.317 -4.689 1.00 68.25 95 ARG A CA 1
ATOM 673 C C . ARG A 1 95 ? -7.737 16.575 -4.194 1.00 68.25 95 ARG A C 1
ATOM 675 O O . ARG A 1 95 ? -6.795 16.299 -4.920 1.00 68.25 95 ARG A O 1
ATOM 682 N N . SER A 1 96 ? -7.565 17.069 -2.968 1.00 65.62 96 SER A N 1
ATOM 683 C CA . SER A 1 96 ? -6.225 17.263 -2.398 1.00 65.62 96 SER A CA 1
ATOM 684 C C . SER A 1 96 ? -5.487 15.941 -2.176 1.00 65.62 96 SER A C 1
ATOM 686 O O . SER A 1 96 ? -4.291 15.881 -2.425 1.00 65.62 96 SER A O 1
ATOM 688 N N . ALA A 1 97 ? -6.189 14.879 -1.767 1.00 62.16 97 ALA A N 1
ATOM 689 C CA . ALA A 1 97 ? -5.608 13.544 -1.636 1.00 62.16 97 ALA A CA 1
ATOM 690 C C . ALA A 1 97 ? -5.222 12.934 -2.998 1.00 62.16 97 ALA A C 1
ATOM 692 O O . ALA A 1 97 ? -4.216 12.237 -3.093 1.00 62.16 97 ALA A O 1
ATOM 693 N N . GLU A 1 98 ? -5.994 13.220 -4.051 1.00 63.47 98 GLU A N 1
ATOM 694 C CA . GLU A 1 98 ? -5.682 12.825 -5.433 1.00 63.47 98 GLU A CA 1
ATOM 695 C C . GLU A 1 98 ? -4.488 13.606 -6.008 1.00 63.47 98 GLU A C 1
ATOM 697 O O . GLU A 1 98 ? -3.723 13.056 -6.788 1.00 63.47 98 GLU A O 1
ATOM 702 N N . GLN A 1 99 ? -4.299 14.867 -5.604 1.00 60.25 99 GLN A N 1
ATOM 703 C CA . GLN A 1 99 ? -3.204 15.729 -6.075 1.00 60.25 99 GLN A CA 1
ATOM 704 C C . GLN A 1 99 ? -1.874 15.504 -5.348 1.00 60.25 99 GLN A C 1
ATOM 706 O O . GLN A 1 99 ? -0.832 15.958 -5.818 1.00 60.25 99 GLN A O 1
ATOM 711 N N . THR A 1 100 ? -1.877 14.836 -4.194 1.00 57.56 100 THR A N 1
ATOM 712 C CA . THR A 1 100 ? -0.640 14.534 -3.470 1.00 57.56 100 THR A CA 1
ATOM 713 C C . THR A 1 100 ? 0.080 13.341 -4.088 1.00 57.56 100 THR A C 1
ATOM 715 O O . THR A 1 100 ? -0.146 12.190 -3.720 1.00 57.56 100 THR A O 1
ATOM 718 N N . THR A 1 101 ? 0.998 13.637 -5.004 1.00 54.06 101 THR A N 1
ATOM 719 C CA . THR A 1 101 ? 1.946 12.686 -5.587 1.00 54.06 101 THR A CA 1
ATOM 720 C C . THR A 1 101 ? 3.082 12.413 -4.598 1.00 54.06 101 THR A C 1
ATOM 722 O O . THR A 1 101 ? 4.042 13.174 -4.495 1.00 54.06 101 THR A O 1
ATOM 725 N N . GLY A 1 102 ? 2.968 11.343 -3.816 1.00 58.75 102 GLY A N 1
ATOM 726 C CA . GLY A 1 102 ? 4.041 10.877 -2.937 1.00 58.75 102 GLY A CA 1
ATOM 727 C C . GLY A 1 102 ? 3.602 9.667 -2.126 1.00 58.75 102 GLY A C 1
ATOM 728 O O . GLY A 1 102 ? 2.496 9.659 -1.605 1.00 58.75 102 GLY A O 1
ATOM 729 N N . GLU A 1 103 ? 4.445 8.638 -2.012 1.00 60.66 103 GLU A N 1
ATOM 730 C CA . GLU A 1 103 ? 4.099 7.374 -1.332 1.00 60.66 103 GLU A CA 1
ATOM 731 C C . GLU A 1 103 ? 3.856 7.539 0.176 1.00 60.66 103 GLU A C 1
ATOM 733 O O . GLU A 1 103 ? 3.086 6.789 0.775 1.00 60.66 103 GLU A O 1
ATOM 738 N N . LEU A 1 104 ? 4.491 8.536 0.797 1.00 64.62 104 LEU A N 1
ATOM 739 C CA . LEU A 1 104 ? 4.417 8.764 2.241 1.00 64.62 104 LEU A CA 1
ATOM 740 C C . LEU A 1 104 ? 3.111 9.437 2.664 1.00 64.62 104 LEU A C 1
ATOM 742 O O . LEU A 1 104 ? 2.543 9.076 3.689 1.00 64.62 104 LEU A O 1
ATOM 746 N N . THR A 1 105 ? 2.599 10.372 1.870 1.00 67.88 105 THR A N 1
ATOM 747 C CA . THR A 1 105 ? 1.371 11.120 2.169 1.00 67.88 105 THR A CA 1
ATOM 748 C C . THR A 1 105 ? 0.137 10.233 2.387 1.00 67.88 105 THR A C 1
ATOM 750 O O . THR A 1 105 ? -0.533 10.414 3.403 1.00 67.88 105 THR A O 1
ATOM 753 N N . PRO A 1 106 ? -0.180 9.245 1.528 1.00 67.50 106 PRO A N 1
ATOM 754 C CA . PRO A 1 106 ? -1.327 8.368 1.724 1.00 67.50 106 PRO A CA 1
ATOM 755 C C . PRO A 1 106 ? -1.112 7.382 2.873 1.00 67.50 106 PRO A C 1
ATOM 757 O O . PRO A 1 106 ? -2.070 7.062 3.570 1.00 67.50 106 PRO A O 1
ATOM 760 N N . VAL A 1 107 ? 0.125 6.935 3.121 1.00 70.94 107 VAL A N 1
ATOM 761 C CA . VAL A 1 107 ? 0.450 6.085 4.278 1.00 70.94 107 VAL A CA 1
ATOM 762 C C . VAL A 1 107 ? 0.259 6.865 5.574 1.00 70.94 107 VAL A C 1
ATOM 764 O O . VAL A 1 107 ? -0.360 6.353 6.504 1.00 70.94 107 VAL A O 1
ATOM 767 N N . LEU A 1 108 ? 0.721 8.115 5.631 1.00 77.50 108 LEU A N 1
ATOM 768 C CA . LEU A 1 108 ? 0.528 9.003 6.775 1.00 77.50 108 LEU A CA 1
ATOM 769 C C . LEU A 1 108 ? -0.954 9.331 6.969 1.00 77.50 108 LEU A C 1
ATOM 771 O O . LEU A 1 108 ? -1.473 9.152 8.066 1.00 77.50 108 LEU A O 1
ATOM 775 N N . ALA A 1 109 ? -1.663 9.727 5.910 1.00 74.44 109 ALA A N 1
ATOM 776 C CA . ALA A 1 109 ? -3.092 10.023 5.973 1.00 74.44 109 ALA A CA 1
ATOM 777 C C . ALA A 1 109 ? -3.910 8.807 6.438 1.00 74.44 109 ALA A C 1
ATOM 779 O O . ALA A 1 109 ? -4.746 8.941 7.330 1.00 74.44 109 ALA A O 1
ATOM 780 N N . ALA A 1 110 ? -3.630 7.614 5.902 1.00 74.38 110 ALA A N 1
ATOM 781 C CA . ALA A 1 110 ? -4.253 6.371 6.348 1.00 74.38 110 ALA A CA 1
ATOM 782 C C . ALA A 1 110 ? -3.874 6.023 7.795 1.00 74.38 110 ALA A C 1
ATOM 784 O O . ALA A 1 110 ? -4.723 5.543 8.540 1.00 74.38 110 ALA A O 1
ATOM 785 N N . SER A 1 111 ? -2.638 6.308 8.217 1.00 79.88 111 SER A N 1
ATOM 786 C CA . SER A 1 111 ? -2.173 6.095 9.594 1.00 79.88 111 SER A CA 1
ATOM 787 C C . SER A 1 111 ? -2.898 6.977 10.600 1.00 79.88 111 SER A C 1
ATOM 789 O O . SER A 1 111 ? -3.379 6.474 11.611 1.00 79.88 111 SER A O 1
ATOM 791 N N . PHE A 1 112 ? -3.052 8.267 10.306 1.00 83.69 112 PHE A N 1
ATOM 792 C CA . PHE A 1 112 ? -3.761 9.192 11.187 1.00 83.69 112 PHE A CA 1
ATOM 793 C C . PHE A 1 112 ? -5.274 8.956 11.174 1.00 83.69 112 PHE A C 1
ATOM 795 O O . PHE A 1 112 ? -5.863 8.720 12.226 1.00 83.69 112 PHE A O 1
ATOM 802 N N . LEU A 1 113 ? -5.912 8.979 9.999 1.00 82.69 113 LEU A N 1
ATOM 803 C CA . LEU A 1 113 ? -7.370 8.852 9.889 1.00 82.69 113 LEU A CA 1
ATOM 804 C C . LEU A 1 113 ? -7.844 7.439 10.238 1.00 82.69 113 LEU A C 1
ATOM 806 O O . LEU A 1 113 ? -8.795 7.266 11.001 1.00 82.69 113 LEU A O 1
ATOM 810 N N . GLY A 1 114 ? -7.157 6.425 9.715 1.00 80.12 114 GLY A N 1
ATOM 811 C CA . GLY A 1 114 ? -7.452 5.028 10.002 1.00 80.12 114 GLY A CA 1
ATOM 812 C C . GLY A 1 114 ? -7.109 4.647 11.438 1.00 80.12 114 GLY A C 1
ATOM 813 O O . GLY A 1 114 ? -7.892 3.946 12.071 1.00 80.12 114 GLY A O 1
ATOM 814 N N . GLY A 1 115 ? -5.985 5.129 11.981 1.00 85.62 115 GLY A N 1
ATOM 815 C CA . GLY A 1 115 ? -5.570 4.846 13.359 1.00 85.62 115 GLY A CA 1
ATOM 816 C C . GLY A 1 115 ? -6.516 5.453 14.393 1.00 85.62 115 GLY A C 1
ATOM 817 O O . GLY A 1 115 ? -6.931 4.761 15.322 1.00 85.62 115 GLY A O 1
ATOM 818 N N . LEU A 1 116 ? -6.931 6.711 14.199 1.00 88.19 116 LEU A N 1
ATOM 819 C CA . LEU A 1 116 ? -7.901 7.376 15.074 1.00 88.19 116 LEU A CA 1
ATOM 820 C C . LEU A 1 116 ? -9.282 6.705 14.997 1.00 88.19 116 LEU A C 1
ATOM 822 O O . LEU A 1 116 ? -9.927 6.478 16.025 1.00 88.19 116 LEU A O 1
ATOM 826 N N . GLY A 1 117 ? -9.716 6.343 13.784 1.00 85.88 117 GLY A N 1
ATOM 827 C CA . GLY A 1 117 ? -10.954 5.598 13.562 1.00 85.88 117 GLY A CA 1
ATOM 828 C C . GLY A 1 117 ? -10.924 4.232 14.244 1.00 85.88 117 GLY A C 1
ATOM 829 O O . GLY A 1 117 ? -11.850 3.889 14.977 1.00 85.88 117 GLY A O 1
ATOM 830 N N . LEU A 1 118 ? -9.834 3.481 14.074 1.00 88.06 118 LEU A N 1
ATOM 831 C CA . LEU A 1 118 ? -9.660 2.161 14.678 1.00 88.06 118 LEU A CA 1
ATOM 832 C C . LEU A 1 118 ? -9.641 2.254 16.205 1.00 88.06 118 LEU A C 1
ATOM 834 O O . LEU A 1 118 ? -10.351 1.507 16.870 1.00 88.06 118 LEU A O 1
ATOM 838 N N . TYR A 1 119 ? -8.899 3.212 16.766 1.00 90.31 119 TYR A N 1
ATOM 839 C CA . TYR A 1 119 ? -8.863 3.447 18.209 1.00 90.31 119 TYR A CA 1
ATOM 840 C C . TYR A 1 119 ? -10.259 3.735 18.781 1.00 90.31 119 TYR A C 1
ATOM 842 O O . TYR A 1 119 ? -10.637 3.171 19.810 1.00 90.31 119 TYR A O 1
ATOM 850 N N . SER A 1 120 ? -11.042 4.565 18.085 1.00 89.69 120 SER A N 1
ATOM 851 C CA . SER A 1 120 ? -12.413 4.918 18.471 1.00 89.69 120 SER A CA 1
ATOM 852 C C . SER A 1 120 ? -13.354 3.712 18.418 1.00 89.69 120 SER A C 1
ATOM 854 O O . SER A 1 120 ? -14.066 3.448 19.384 1.00 89.69 120 SER A O 1
ATOM 856 N N . VAL A 1 121 ? -13.313 2.928 17.335 1.00 89.62 121 VAL A N 1
ATOM 857 C CA . VAL A 1 121 ? -14.136 1.716 17.172 1.00 89.62 121 VAL A CA 1
ATOM 858 C C . VAL A 1 121 ? -13.823 0.687 18.258 1.00 89.62 121 VAL A C 1
ATOM 860 O O . VAL A 1 121 ? -14.735 0.176 18.905 1.00 89.62 121 VAL A O 1
ATOM 863 N N . LEU A 1 122 ? -12.539 0.423 18.520 1.00 90.81 122 LEU A N 1
ATOM 864 C CA . LEU A 1 122 ? -12.143 -0.519 19.568 1.00 90.81 122 LEU A CA 1
ATOM 865 C C . LEU A 1 122 ? -12.514 -0.002 20.971 1.00 90.81 122 LEU A C 1
ATOM 867 O O . LEU A 1 122 ? -12.765 -0.802 21.870 1.00 90.81 122 LEU A O 1
ATOM 871 N N . SER A 1 123 ? -12.547 1.324 21.171 1.00 92.19 123 SER A N 1
ATOM 872 C CA . SER A 1 123 ? -13.011 1.941 22.422 1.00 92.19 123 SER A CA 1
ATOM 873 C C . SER A 1 123 ? -14.489 1.666 22.668 1.00 92.19 123 SER A C 1
ATOM 875 O O . SER A 1 123 ? -14.861 1.309 23.780 1.00 92.19 123 SER A O 1
ATOM 877 N N . ILE A 1 124 ? -15.320 1.817 21.634 1.00 93.69 124 ILE A N 1
ATOM 878 C CA . ILE A 1 124 ? -16.764 1.551 21.702 1.00 93.69 124 ILE A CA 1
ATOM 879 C C . ILE A 1 124 ? -17.023 0.060 21.946 1.00 93.69 124 ILE A C 1
ATOM 881 O O . ILE A 1 124 ? -17.914 -0.291 22.711 1.00 93.69 124 ILE A O 1
ATOM 885 N N . ALA A 1 125 ? -16.199 -0.817 21.368 1.00 92.88 125 ALA A N 1
ATOM 886 C CA . ALA A 1 125 ? -16.268 -2.262 21.581 1.00 92.88 125 ALA A CA 1
ATOM 887 C C . ALA A 1 125 ? -15.839 -2.721 22.993 1.00 92.88 125 ALA A C 1
ATOM 889 O O . ALA A 1 125 ? -15.844 -3.918 23.268 1.00 92.88 125 ALA A O 1
ATOM 890 N N . GLY A 1 126 ? -15.438 -1.806 23.885 1.00 93.31 126 GLY A N 1
ATOM 891 C CA . GLY A 1 126 ? -15.076 -2.133 25.267 1.00 93.31 126 GLY A CA 1
ATOM 892 C C . GLY A 1 126 ? -13.722 -2.832 25.423 1.00 93.31 126 GLY A C 1
ATOM 893 O O . GLY A 1 126 ? -13.454 -3.432 26.462 1.00 93.31 126 GLY A O 1
ATOM 894 N N . ILE A 1 127 ? -12.845 -2.764 24.416 1.00 93.38 127 ILE A N 1
ATOM 895 C CA . ILE A 1 127 ? -11.517 -3.384 24.483 1.00 93.38 127 ILE A CA 1
ATOM 896 C C . ILE A 1 127 ? -10.622 -2.584 25.443 1.00 93.38 127 ILE A C 1
ATOM 898 O O . ILE A 1 127 ? -10.647 -1.347 25.475 1.00 93.38 127 ILE A O 1
ATOM 902 N N . SER A 1 128 ? -9.792 -3.284 26.221 1.00 94.75 128 SER A N 1
ATOM 903 C CA . SER A 1 128 ? -8.853 -2.658 27.160 1.00 94.75 128 SER A CA 1
ATOM 904 C C . SER A 1 128 ? -7.942 -1.638 26.457 1.00 94.75 128 SER A C 1
ATOM 906 O O . SER A 1 128 ? -7.586 -1.781 25.285 1.00 94.75 128 SER A O 1
ATOM 908 N N . SER A 1 129 ? -7.562 -0.566 27.158 1.00 90.62 129 SER A N 1
ATOM 909 C CA . SER A 1 129 ? -6.709 0.495 26.595 1.00 90.62 129 SER A CA 1
ATOM 910 C C . SER A 1 129 ? -5.355 -0.030 26.107 1.00 90.62 129 SER A C 1
ATOM 912 O O . SER A 1 129 ? -4.863 0.415 25.070 1.00 90.62 129 SER A O 1
ATOM 914 N N . THR A 1 130 ? -4.787 -1.012 26.810 1.00 93.44 130 THR A N 1
ATOM 915 C CA . THR A 1 130 ? -3.517 -1.658 26.459 1.00 93.44 130 THR A CA 1
ATOM 916 C C . THR A 1 130 ? -3.626 -2.448 25.159 1.00 93.44 130 THR A C 1
ATOM 918 O O . THR A 1 130 ? -2.815 -2.250 24.255 1.00 93.44 130 THR A O 1
ATOM 921 N N . THR A 1 131 ? -4.663 -3.277 25.010 1.00 90.88 131 THR A N 1
ATOM 922 C CA . THR A 1 131 ? -4.896 -4.054 23.784 1.00 90.88 131 THR A CA 1
ATOM 923 C C . THR A 1 131 ? -5.223 -3.141 22.603 1.00 90.88 131 THR A C 1
ATOM 925 O O . THR A 1 131 ? -4.726 -3.366 21.502 1.00 90.88 131 THR A O 1
ATOM 928 N N . ARG A 1 132 ? -5.985 -2.060 22.822 1.00 91.75 132 ARG A N 1
ATOM 929 C CA . ARG A 1 132 ? -6.261 -1.045 21.791 1.00 91.75 132 ARG A CA 1
ATOM 930 C C . ARG A 1 132 ? -4.991 -0.407 21.252 1.00 91.75 132 ARG A C 1
ATOM 932 O O . ARG A 1 132 ? -4.794 -0.370 20.040 1.00 91.75 132 ARG A O 1
ATOM 939 N N . LEU A 1 133 ? -4.134 0.081 22.148 1.00 90.81 133 LEU A N 1
ATOM 940 C CA . LEU A 1 133 ? -2.875 0.711 21.765 1.00 90.81 133 LEU A CA 1
ATOM 941 C C . LEU A 1 133 ? -1.970 -0.283 21.028 1.00 90.81 133 LEU A C 1
ATOM 943 O O . LEU A 1 133 ? -1.432 0.058 19.978 1.00 90.81 133 LEU A O 1
ATOM 947 N N . ALA A 1 134 ? -1.861 -1.518 21.526 1.00 91.88 134 ALA A N 1
ATOM 948 C CA . ALA A 1 134 ? -1.068 -2.565 20.890 1.00 91.88 134 ALA A CA 1
ATOM 949 C C . ALA A 1 134 ? -1.534 -2.855 19.453 1.00 91.88 134 ALA A C 1
ATOM 951 O O . ALA A 1 134 ? -0.703 -2.935 18.552 1.00 91.88 134 ALA A O 1
ATOM 952 N N . LEU A 1 135 ? -2.847 -2.945 19.214 1.00 90.06 135 LEU A N 1
ATOM 953 C CA . LEU A 1 135 ? -3.406 -3.175 17.876 1.00 90.06 135 LEU A CA 1
ATOM 954 C C . LEU A 1 135 ? -3.143 -2.007 16.921 1.00 90.06 135 LEU A C 1
ATOM 956 O O . LEU A 1 135 ? -2.783 -2.231 15.764 1.00 90.06 135 LEU A O 1
ATOM 960 N N . VAL A 1 136 ? -3.284 -0.764 17.391 1.00 90.00 136 VAL A N 1
ATOM 961 C CA . VAL A 1 136 ? -2.991 0.428 16.578 1.00 90.00 136 VAL A CA 1
ATOM 962 C C . VAL A 1 136 ? -1.503 0.487 16.231 1.00 90.00 136 VAL A C 1
ATOM 964 O O . VAL A 1 136 ? -1.156 0.637 15.062 1.00 90.00 136 VAL A O 1
ATOM 967 N N . VAL A 1 137 ? -0.618 0.295 17.213 1.00 91.12 137 VAL A N 1
ATOM 968 C CA . VAL A 1 137 ? 0.838 0.285 16.997 1.00 91.12 137 VAL A CA 1
ATOM 969 C C . VAL A 1 137 ? 1.247 -0.847 16.054 1.00 91.12 137 VAL A C 1
ATOM 971 O O . VAL A 1 137 ? 2.022 -0.611 15.129 1.00 91.12 137 VAL A O 1
ATOM 974 N N . ALA A 1 138 ? 0.691 -2.050 16.220 1.00 91.44 138 ALA A N 1
ATOM 975 C CA . ALA A 1 138 ? 0.942 -3.177 15.323 1.00 91.44 138 ALA A CA 1
ATOM 976 C C . ALA A 1 138 ? 0.476 -2.887 13.887 1.00 91.44 138 ALA A C 1
ATOM 978 O O . ALA A 1 138 ? 1.190 -3.203 12.936 1.00 91.44 138 ALA A O 1
ATOM 979 N N . SER A 1 139 ? -0.679 -2.236 13.720 1.00 90.44 139 SER A N 1
ATOM 980 C CA . SER A 1 139 ? -1.217 -1.849 12.407 1.00 90.44 139 SER A CA 1
ATOM 981 C C . SER A 1 139 ? -0.340 -0.807 11.710 1.00 90.44 139 SER A C 1
ATOM 983 O O . SER A 1 139 ? -0.029 -0.950 10.526 1.00 90.44 139 SER A O 1
ATOM 985 N N . ILE A 1 140 ? 0.117 0.210 12.446 1.00 88.62 140 ILE A N 1
ATOM 986 C CA . ILE A 1 140 ? 1.051 1.221 11.932 1.00 88.62 140 ILE A CA 1
ATOM 987 C C . ILE A 1 140 ? 2.386 0.562 11.567 1.00 88.62 140 ILE A C 1
ATOM 989 O O . ILE A 1 140 ? 2.894 0.771 10.467 1.00 88.62 140 ILE A O 1
ATOM 993 N N . GLY A 1 141 ? 2.929 -0.287 12.444 1.00 89.06 141 GLY A N 1
ATOM 994 C CA . GLY A 1 141 ? 4.160 -1.033 12.186 1.00 89.06 141 GLY A CA 1
ATOM 995 C C . GLY A 1 141 ? 4.060 -1.900 10.930 1.00 89.06 141 GLY A C 1
ATOM 996 O O . GLY A 1 141 ? 4.960 -1.875 10.091 1.00 89.06 141 GLY A O 1
ATOM 997 N N . ALA A 1 142 ? 2.938 -2.597 10.740 1.00 89.44 142 ALA A N 1
ATOM 998 C CA . ALA A 1 142 ? 2.673 -3.390 9.544 1.00 89.44 142 ALA A CA 1
ATOM 999 C C . ALA A 1 142 ? 2.649 -2.536 8.263 1.00 89.44 142 ALA A C 1
ATOM 1001 O O . ALA A 1 142 ? 3.227 -2.940 7.251 1.00 89.44 142 ALA A O 1
ATOM 1002 N N . LEU A 1 143 ? 2.047 -1.341 8.300 1.00 85.12 143 LEU A N 1
ATOM 1003 C CA . LEU A 1 143 ? 2.070 -0.407 7.169 1.00 85.12 143 LEU A CA 1
ATOM 1004 C C . LEU A 1 143 ? 3.473 0.114 6.864 1.00 85.12 143 LEU A C 1
ATOM 1006 O O . LEU A 1 143 ? 3.854 0.169 5.696 1.00 85.12 143 LEU A O 1
ATOM 1010 N N . VAL A 1 144 ? 4.250 0.461 7.892 1.00 86.31 144 VAL A N 1
ATOM 1011 C CA . VAL A 1 144 ? 5.629 0.941 7.730 1.00 86.31 144 VAL A CA 1
ATOM 1012 C C . VAL A 1 144 ? 6.511 -0.153 7.134 1.00 86.31 144 VAL A C 1
ATOM 1014 O O . VAL A 1 144 ? 7.195 0.092 6.143 1.00 86.31 144 VAL A O 1
ATOM 1017 N N . ILE A 1 145 ? 6.454 -1.378 7.669 1.00 86.75 145 ILE A N 1
ATOM 1018 C CA . ILE A 1 145 ? 7.205 -2.528 7.141 1.00 86.75 145 ILE A CA 1
ATOM 1019 C C . ILE A 1 145 ? 6.842 -2.767 5.675 1.00 86.75 145 ILE A C 1
ATOM 1021 O O . ILE A 1 145 ? 7.727 -2.909 4.830 1.00 86.75 145 ILE A O 1
ATOM 1025 N N . ARG A 1 146 ? 5.547 -2.752 5.347 1.00 83.62 146 ARG A N 1
ATOM 1026 C CA . ARG A 1 146 ? 5.064 -2.899 3.971 1.00 83.62 146 ARG A CA 1
ATOM 1027 C C . ARG A 1 146 ? 5.574 -1.776 3.064 1.00 83.62 146 ARG A C 1
ATOM 1029 O O . ARG A 1 146 ? 6.017 -2.060 1.952 1.00 83.62 146 ARG A O 1
ATOM 1036 N N . GLY A 1 147 ? 5.565 -0.530 3.536 1.00 80.81 147 GLY A N 1
ATOM 1037 C CA . GLY A 1 147 ? 6.148 0.615 2.835 1.00 80.81 147 GLY A CA 1
ATOM 1038 C C . GLY A 1 147 ? 7.638 0.420 2.546 1.00 80.81 147 GLY A C 1
ATOM 1039 O O . GLY A 1 147 ? 8.069 0.607 1.413 1.00 80.81 147 GLY A O 1
ATOM 1040 N N . ILE A 1 148 ? 8.410 -0.061 3.524 1.00 84.25 148 ILE A N 1
ATOM 1041 C CA . ILE A 1 148 ? 9.848 -0.336 3.368 1.00 84.25 148 ILE A CA 1
ATOM 1042 C C . ILE A 1 148 ? 10.102 -1.454 2.351 1.00 84.25 148 ILE A C 1
ATOM 1044 O O . ILE A 1 148 ? 10.982 -1.313 1.501 1.00 84.25 148 ILE A O 1
ATOM 1048 N N . ILE A 1 149 ? 9.352 -2.562 2.414 1.00 82.75 149 ILE A N 1
ATOM 1049 C CA . ILE A 1 149 ? 9.486 -3.678 1.460 1.00 82.75 149 ILE A CA 1
ATOM 1050 C C . ILE A 1 149 ? 9.274 -3.171 0.030 1.00 82.75 149 ILE A C 1
ATOM 1052 O O . ILE A 1 149 ? 10.058 -3.485 -0.865 1.00 82.75 149 ILE A O 1
ATOM 1056 N N . ARG A 1 150 ? 8.256 -2.333 -0.171 1.00 78.62 150 ARG A N 1
ATOM 1057 C CA . ARG A 1 150 ? 7.912 -1.772 -1.481 1.00 78.62 150 ARG A CA 1
ATOM 1058 C C . ARG A 1 150 ? 8.913 -0.744 -1.967 1.00 78.62 150 ARG A C 1
ATOM 1060 O O . ARG A 1 150 ? 9.339 -0.844 -3.109 1.00 78.62 150 ARG A O 1
ATOM 1067 N N . ALA A 1 151 ? 9.350 0.162 -1.098 1.00 76.75 151 ALA A N 1
ATOM 1068 C CA . ALA A 1 151 ? 10.372 1.150 -1.422 1.00 76.75 151 ALA A CA 1
ATOM 1069 C C . ALA A 1 151 ? 11.692 0.481 -1.837 1.00 76.75 151 ALA A C 1
ATOM 1071 O O . ALA A 1 151 ? 12.360 0.917 -2.772 1.00 76.75 151 ALA A O 1
ATOM 1072 N N . ARG A 1 152 ? 12.074 -0.622 -1.179 1.00 82.12 152 ARG A N 1
ATOM 1073 C CA . ARG A 1 152 ? 13.267 -1.390 -1.564 1.00 82.12 152 ARG A CA 1
ATOM 1074 C C . ARG A 1 152 ? 13.126 -2.006 -2.949 1.00 82.12 152 ARG A C 1
ATOM 1076 O O . ARG A 1 152 ? 14.071 -1.964 -3.734 1.00 82.12 152 ARG A O 1
ATOM 1083 N N . GLU A 1 153 ? 11.967 -2.578 -3.244 1.00 77.94 153 GLU A N 1
ATOM 1084 C CA . GLU A 1 153 ? 11.728 -3.254 -4.515 1.00 77.94 153 GLU A CA 1
ATOM 1085 C C . GLU A 1 153 ? 11.558 -2.262 -5.677 1.00 77.94 153 GLU A C 1
ATOM 1087 O O . GLU A 1 153 ? 12.095 -2.486 -6.764 1.00 77.94 153 GLU A O 1
ATOM 1092 N N . SER A 1 154 ? 10.926 -1.113 -5.425 1.00 72.56 154 SER A N 1
ATOM 1093 C CA . SER A 1 154 ? 10.833 -0.011 -6.385 1.00 72.56 154 SER A CA 1
ATOM 1094 C C . SER A 1 154 ? 12.199 0.602 -6.681 1.00 72.56 154 SER A C 1
ATOM 1096 O O . SER A 1 154 ? 12.518 0.840 -7.844 1.00 72.56 154 SER A O 1
ATOM 1098 N N . THR A 1 155 ? 13.055 0.760 -5.665 1.00 77.62 155 THR A N 1
ATOM 1099 C CA . THR A 1 155 ? 14.424 1.274 -5.834 1.00 77.62 155 THR A CA 1
ATOM 1100 C C . THR A 1 155 ? 15.274 0.342 -6.697 1.00 77.62 155 THR A C 1
ATOM 1102 O O . THR A 1 155 ? 15.969 0.812 -7.597 1.00 77.62 155 THR A O 1
ATOM 1105 N N . LYS A 1 156 ? 15.212 -0.980 -6.473 1.00 79.44 156 LYS A N 1
ATOM 1106 C CA . LYS A 1 156 ? 15.914 -1.958 -7.327 1.00 79.44 156 LYS A CA 1
ATOM 1107 C C . LYS A 1 156 ? 15.461 -1.842 -8.778 1.00 79.44 156 LYS A C 1
ATOM 1109 O O . LYS A 1 156 ? 16.287 -1.723 -9.674 1.00 79.44 156 LYS A O 1
ATOM 1114 N N . ARG A 1 157 ? 14.147 -1.795 -8.998 1.00 72.12 157 ARG A N 1
ATOM 1115 C CA . ARG A 1 157 ? 13.573 -1.741 -10.342 1.00 72.12 157 ARG A CA 1
ATOM 1116 C C . ARG A 1 157 ? 13.847 -0.420 -11.052 1.00 72.12 157 ARG A C 1
ATOM 1118 O O . ARG A 1 157 ? 14.120 -0.423 -12.247 1.00 72.12 157 ARG A O 1
ATOM 1125 N N . SER A 1 158 ? 13.805 0.696 -10.329 1.00 70.50 158 SER A N 1
ATOM 1126 C CA . SER A 1 158 ? 14.207 2.005 -10.846 1.00 70.50 158 SER A CA 1
ATOM 1127 C C . SER A 1 158 ? 15.680 1.990 -11.261 1.00 70.50 158 SER A C 1
ATOM 1129 O O . SER A 1 158 ? 16.013 2.411 -12.367 1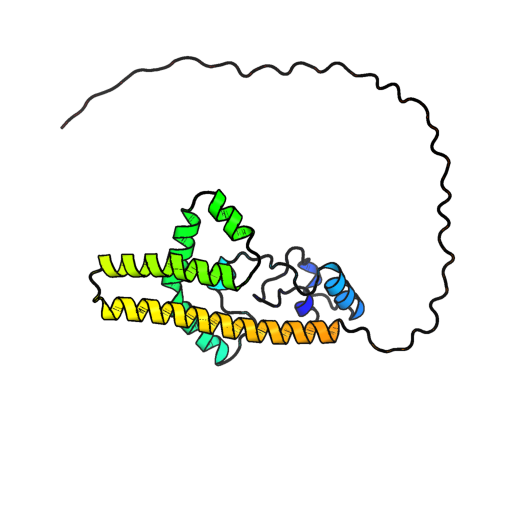.00 70.50 158 SER A O 1
ATOM 1131 N N . ARG A 1 159 ? 16.561 1.394 -10.446 1.00 78.19 159 ARG A N 1
ATOM 1132 C CA . ARG A 1 159 ? 17.978 1.222 -10.793 1.00 78.19 159 ARG A CA 1
ATOM 1133 C C . ARG A 1 159 ? 18.162 0.384 -12.059 1.00 78.19 159 ARG A C 1
ATOM 1135 O O . ARG A 1 159 ? 18.921 0.799 -12.930 1.00 78.19 159 ARG A O 1
ATOM 1142 N N . ASP A 1 160 ? 17.448 -0.730 -12.193 1.00 77.12 160 ASP A N 1
ATOM 1143 C CA . ASP A 1 160 ? 17.505 -1.574 -13.392 1.00 77.12 160 ASP A CA 1
ATOM 1144 C C . ASP A 1 160 ? 17.027 -0.812 -14.639 1.00 77.12 160 ASP A C 1
ATOM 1146 O O . ASP A 1 160 ? 17.679 -0.851 -15.683 1.00 77.12 160 ASP A O 1
ATOM 1150 N N . LEU A 1 161 ? 15.934 -0.048 -14.524 1.00 71.44 161 LEU A N 1
ATOM 1151 C CA . LEU A 1 161 ? 15.427 0.808 -15.601 1.00 71.44 161 LEU A CA 1
ATOM 1152 C C . LEU A 1 161 ? 16.417 1.921 -15.970 1.00 71.44 161 LEU A C 1
ATOM 1154 O O . LEU A 1 161 ? 16.604 2.190 -17.153 1.00 71.44 161 LEU A O 1
ATOM 1158 N N . HIS A 1 162 ? 17.089 2.535 -14.995 1.00 73.12 162 HIS A N 1
ATOM 1159 C CA . HIS A 1 162 ? 18.129 3.533 -15.248 1.00 73.12 162 HIS A CA 1
ATOM 1160 C C . HIS A 1 162 ? 19.363 2.938 -15.933 1.00 73.12 162 HIS A C 1
ATOM 1162 O O . HIS A 1 162 ? 19.955 3.593 -16.790 1.00 73.12 162 HIS A O 1
ATOM 1168 N N . VAL A 1 163 ? 19.741 1.701 -15.597 1.00 77.94 163 VAL A N 1
ATOM 1169 C CA . VAL A 1 163 ? 20.812 0.976 -16.296 1.00 77.94 163 VAL A CA 1
ATOM 1170 C C . VAL A 1 163 ? 20.416 0.717 -17.753 1.00 77.94 163 VAL A C 1
ATOM 1172 O O . VAL A 1 163 ? 21.216 0.971 -18.646 1.00 77.94 163 VAL A O 1
ATOM 1175 N N . LEU A 1 164 ? 19.171 0.303 -18.005 1.00 70.19 164 LEU A N 1
ATOM 1176 C CA . LEU A 1 164 ? 18.624 0.079 -19.352 1.00 70.19 164 LEU A CA 1
ATOM 1177 C C . LEU A 1 164 ? 18.475 1.366 -20.178 1.00 70.19 164 LEU A C 1
ATOM 1179 O O . LEU A 1 164 ? 18.638 1.341 -21.399 1.00 70.19 164 LEU A O 1
ATOM 1183 N N . ALA A 1 165 ? 18.151 2.481 -19.523 1.00 69.88 165 ALA A N 1
ATOM 1184 C CA . ALA A 1 165 ? 18.004 3.788 -20.155 1.00 69.88 165 ALA A CA 1
ATOM 1185 C C . ALA A 1 165 ? 19.351 4.441 -20.491 1.00 69.88 165 ALA A C 1
ATOM 1187 O O . ALA A 1 165 ? 19.387 5.391 -21.276 1.00 69.88 165 ALA A O 1
ATOM 1188 N N . LYS A 1 166 ? 20.461 3.957 -19.915 1.00 76.44 166 LYS A N 1
ATOM 1189 C CA . LYS A 1 166 ? 21.786 4.486 -20.223 1.00 76.44 166 LYS A CA 1
ATOM 1190 C C . LYS A 1 166 ? 22.099 4.174 -21.696 1.00 76.44 166 LYS A C 1
ATOM 1192 O O . LYS A 1 166 ? 22.053 3.009 -22.090 1.00 76.44 166 LYS A O 1
ATOM 1197 N N . PRO A 1 167 ? 22.362 5.188 -22.538 1.00 61.31 167 PRO A N 1
ATOM 1198 C CA . PRO A 1 167 ? 22.710 4.948 -23.931 1.00 61.31 167 PRO A CA 1
ATOM 1199 C C . PRO A 1 167 ? 24.009 4.141 -23.986 1.00 61.31 167 PRO A C 1
ATOM 1201 O O . PRO A 1 167 ? 24.962 4.459 -23.270 1.00 61.31 167 PRO A O 1
ATOM 1204 N N . ASP A 1 168 ? 24.036 3.095 -24.815 1.00 66.06 168 ASP A N 1
ATOM 1205 C CA . ASP A 1 168 ? 25.247 2.305 -25.019 1.00 66.06 168 ASP A CA 1
ATOM 1206 C C . ASP A 1 168 ? 26.372 3.222 -25.520 1.00 66.06 168 ASP A C 1
ATOM 1208 O O . ASP A 1 168 ? 26.140 4.035 -26.423 1.00 66.06 168 ASP A O 1
ATOM 1212 N N . PRO A 1 169 ? 27.595 3.114 -24.971 1.00 57.75 169 PRO A N 1
ATOM 1213 C CA . PRO A 1 169 ? 28.754 3.848 -25.453 1.00 57.75 169 PRO A CA 1
ATOM 1214 C C . PRO A 1 169 ? 29.279 3.184 -26.732 1.00 57.75 169 PRO A C 1
ATOM 1216 O O . PRO A 1 169 ? 30.413 2.722 -26.790 1.00 57.75 169 PRO A O 1
ATOM 1219 N N . VAL A 1 170 ? 28.445 3.091 -27.765 1.00 60.72 170 VAL A N 1
ATOM 1220 C CA . VAL A 1 170 ? 28.910 2.757 -29.111 1.00 60.72 170 VAL A CA 1
ATOM 1221 C C . VAL A 1 170 ? 29.202 4.083 -29.813 1.00 60.72 170 VAL A C 1
ATOM 1223 O O . VAL A 1 170 ? 28.334 4.964 -29.830 1.00 60.72 170 VAL A O 1
ATOM 1226 N N . PRO A 1 171 ? 30.409 4.272 -30.374 1.00 51.84 171 PRO A N 1
ATOM 1227 C CA . PRO A 1 171 ? 30.724 5.475 -31.126 1.00 51.84 171 PRO A CA 1
ATOM 1228 C C . PRO A 1 171 ? 29.749 5.552 -32.296 1.00 51.84 171 PRO A C 1
ATOM 1230 O O . PRO A 1 171 ? 29.721 4.653 -33.131 1.00 51.84 171 PRO A O 1
ATOM 1233 N N . ARG A 1 172 ? 28.915 6.598 -32.345 1.00 50.38 172 ARG A N 1
ATOM 1234 C CA . ARG A 1 172 ? 28.088 6.879 -33.523 1.00 50.38 172 ARG A CA 1
ATOM 1235 C C . ARG A 1 172 ? 29.021 6.943 -34.738 1.00 50.38 172 ARG A C 1
ATOM 1237 O O . ARG A 1 172 ? 29.807 7.891 -34.793 1.00 50.38 172 ARG A O 1
ATOM 1244 N N . PRO A 1 173 ? 28.927 6.042 -35.734 1.00 54.44 173 PRO A N 1
ATOM 1245 C CA . PRO A 1 173 ? 29.364 6.423 -37.059 1.00 54.44 173 PRO A CA 1
ATOM 1246 C C . PRO A 1 173 ? 28.437 7.566 -37.479 1.00 54.44 173 PRO A C 1
ATOM 1248 O O . PRO A 1 173 ? 27.212 7.433 -37.446 1.00 54.44 173 PRO A O 1
ATOM 1251 N N . SER A 1 174 ? 29.048 8.728 -37.696 1.00 52.62 174 SER A N 1
ATOM 1252 C CA . SER A 1 174 ? 28.523 9.905 -38.389 1.00 52.62 174 SER A CA 1
ATOM 1253 C C . SER A 1 174 ? 27.132 9.693 -38.990 1.00 52.62 174 SER A C 1
ATOM 1255 O O . SER A 1 174 ? 26.972 9.162 -40.087 1.00 52.62 174 SER A O 1
ATOM 1257 N N . ARG A 1 175 ? 26.105 10.145 -38.260 1.00 51.00 175 ARG A N 1
ATOM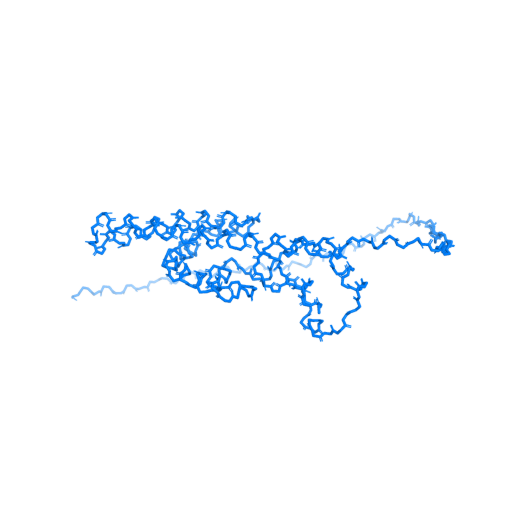 1258 C CA . ARG A 1 175 ? 24.773 10.353 -38.835 1.00 51.00 175 ARG A CA 1
ATOM 1259 C C . ARG A 1 175 ? 24.978 11.233 -40.079 1.00 51.00 175 ARG A C 1
ATOM 1261 O O . ARG A 1 175 ? 25.578 12.300 -39.917 1.00 51.00 175 ARG A O 1
ATOM 1268 N N . PRO A 1 176 ? 24.523 10.843 -41.282 1.00 56.09 176 PRO A N 1
ATOM 1269 C CA . PRO A 1 176 ? 24.485 11.766 -42.404 1.00 56.09 176 PRO A CA 1
ATOM 1270 C C . PRO A 1 176 ? 23.699 12.992 -41.944 1.00 56.09 176 PRO A C 1
ATOM 1272 O O . PRO A 1 176 ? 22.569 12.857 -41.467 1.00 56.09 176 PRO A O 1
ATOM 1275 N N . GLN A 1 177 ? 24.327 14.167 -41.988 1.00 47.66 177 GLN A N 1
ATOM 1276 C CA . GLN A 1 177 ? 23.637 15.429 -41.766 1.00 47.66 177 GLN A CA 1
ATOM 1277 C C . GLN A 1 177 ? 22.588 15.548 -42.870 1.00 47.66 177 GLN A C 1
ATOM 1279 O O . GLN A 1 177 ? 22.897 15.914 -44.001 1.00 47.66 177 GLN A O 1
ATOM 1284 N N . LEU A 1 178 ? 21.349 15.166 -42.561 1.00 60.44 178 LEU A N 1
ATOM 1285 C CA . LEU A 1 178 ? 20.212 15.563 -43.374 1.00 60.44 178 LEU A CA 1
ATOM 1286 C C . LEU A 1 178 ? 20.193 17.097 -43.347 1.00 60.44 178 LEU A C 1
ATOM 1288 O O . LEU A 1 178 ? 20.229 17.662 -42.248 1.00 60.44 178 LEU A O 1
ATOM 1292 N N . PRO A 1 179 ? 20.211 17.764 -44.513 1.00 57.31 179 PRO A N 1
ATOM 1293 C CA . PRO A 1 179 ? 20.234 19.213 -44.573 1.00 57.31 179 PRO A CA 1
ATOM 1294 C C . PRO A 1 179 ? 19.035 19.764 -43.808 1.00 57.31 179 PRO A C 1
ATOM 1296 O O . PRO A 1 179 ? 17.915 19.262 -43.922 1.00 57.31 179 PRO A O 1
ATOM 1299 N N . GLU A 1 180 ? 19.313 20.773 -42.992 1.00 53.66 180 GLU A N 1
ATOM 1300 C CA . GLU A 1 180 ? 18.343 21.483 -42.175 1.00 53.66 180 GLU A CA 1
ATOM 1301 C C . GLU A 1 180 ? 17.142 21.867 -43.046 1.00 53.66 180 GLU A C 1
ATOM 1303 O O . GLU A 1 180 ? 17.290 22.541 -44.070 1.00 53.66 180 GLU A O 1
ATOM 1308 N N . ALA A 1 181 ? 15.959 21.356 -42.694 1.00 59.25 181 ALA A N 1
ATOM 1309 C CA . ALA A 1 181 ? 14.734 21.629 -43.427 1.00 59.25 181 ALA A CA 1
ATOM 1310 C C . ALA A 1 181 ? 14.464 23.134 -43.350 1.00 59.25 181 ALA A C 1
ATOM 1312 O O . ALA A 1 181 ? 13.952 23.647 -42.355 1.00 59.25 181 ALA A O 1
ATOM 1313 N N . ARG A 1 182 ? 14.864 23.850 -44.403 1.00 49.97 182 ARG A N 1
ATOM 1314 C CA . ARG A 1 182 ? 14.652 25.282 -44.564 1.00 49.97 182 ARG A CA 1
ATOM 1315 C C . ARG A 1 182 ? 13.147 25.522 -44.554 1.00 49.97 182 ARG A C 1
ATOM 1317 O O . ARG A 1 182 ? 12.468 25.273 -45.548 1.00 49.97 182 ARG A O 1
ATOM 1324 N N . VAL A 1 183 ? 12.623 25.988 -43.426 1.00 54.59 183 VAL A N 1
ATOM 1325 C CA . VAL A 1 183 ? 11.258 26.501 -43.347 1.00 54.59 183 VAL A CA 1
ATOM 1326 C C . VAL A 1 183 ? 11.216 27.732 -44.244 1.00 54.59 183 VAL A C 1
ATOM 1328 O O . VAL A 1 183 ? 11.738 28.791 -43.901 1.00 54.59 183 VAL A O 1
ATOM 1331 N N . VAL A 1 184 ? 10.651 27.575 -45.440 1.00 52.47 184 VAL A N 1
ATOM 1332 C CA . VAL A 1 184 ? 10.290 28.701 -46.298 1.00 52.47 184 VAL A CA 1
ATOM 1333 C C . VAL A 1 184 ? 9.106 29.378 -45.624 1.00 52.47 184 VAL A C 1
ATOM 1335 O O . VAL A 1 184 ? 7.954 28.987 -45.795 1.00 52.47 184 VAL A O 1
ATOM 1338 N N . SER A 1 185 ? 9.409 30.370 -44.794 1.00 50.34 185 SER A N 1
ATOM 1339 C CA . SER A 1 185 ? 8.434 31.301 -44.247 1.00 50.34 185 SER A CA 1
ATOM 1340 C C . SER A 1 185 ? 7.817 32.075 -45.411 1.00 50.34 185 SER A C 1
ATOM 1342 O O . SER A 1 185 ? 8.368 33.079 -45.857 1.00 50.34 185 SER A O 1
ATOM 1344 N N . ALA A 1 186 ? 6.691 31.601 -45.941 1.00 52.09 186 ALA A N 1
ATOM 1345 C CA . ALA A 1 186 ? 5.871 32.422 -46.819 1.00 52.09 186 ALA A CA 1
ATOM 1346 C C . ALA A 1 186 ? 5.422 33.669 -46.027 1.00 52.09 186 ALA A C 1
ATOM 1348 O O . ALA A 1 186 ? 4.986 33.527 -44.877 1.00 52.09 186 ALA A O 1
ATOM 1349 N N . PRO A 1 187 ? 5.537 34.888 -46.583 1.00 52.19 187 PRO A N 1
ATOM 1350 C CA . PRO A 1 187 ? 5.070 36.085 -45.901 1.00 52.19 187 PRO A CA 1
ATOM 1351 C C . PRO A 1 187 ? 3.561 35.968 -45.660 1.00 52.19 187 PRO A C 1
ATOM 1353 O O . PRO A 1 187 ? 2.776 35.820 -46.595 1.00 52.19 187 PRO A O 1
ATOM 1356 N N . ARG A 1 188 ? 3.153 36.015 -44.384 1.00 52.56 188 ARG A N 1
ATOM 1357 C CA . ARG A 1 188 ? 1.744 36.146 -43.997 1.00 52.56 188 ARG A CA 1
ATOM 1358 C C . ARG A 1 188 ? 1.198 37.421 -44.634 1.00 52.56 188 ARG A C 1
ATOM 1360 O O . ARG A 1 188 ? 1.640 38.515 -44.293 1.00 52.56 188 ARG A O 1
ATOM 1367 N N . SER A 1 189 ? 0.234 37.279 -45.541 1.00 46.12 189 SER A N 1
ATOM 1368 C CA . SER A 1 189 ? -0.544 38.402 -46.050 1.00 46.12 189 SER A CA 1
ATOM 1369 C C . SER A 1 189 ? -1.392 38.965 -44.909 1.00 46.12 189 SER A C 1
ATOM 1371 O O . SER A 1 189 ? -2.402 38.377 -44.518 1.00 46.12 189 SER A O 1
ATOM 1373 N N . SER A 1 190 ? -0.966 40.094 -44.353 1.00 53.88 190 SER A N 1
ATOM 1374 C CA . SER A 1 190 ? -1.746 40.901 -43.417 1.00 53.88 190 SER A CA 1
ATOM 1375 C C . SER A 1 190 ? -2.893 41.585 -44.166 1.00 53.88 190 SER A C 1
ATOM 1377 O O . SER A 1 190 ? -2.797 42.750 -44.536 1.00 53.88 190 SER A O 1
ATOM 1379 N N . GLY A 1 191 ? -3.965 40.844 -44.440 1.00 50.78 191 GLY A N 1
ATOM 1380 C CA . GLY A 1 191 ? -5.251 41.407 -44.843 1.00 50.78 191 GLY A CA 1
ATOM 1381 C C . GLY A 1 191 ? -6.181 41.479 -43.627 1.00 50.78 191 GLY A C 1
ATOM 1382 O O . GLY A 1 191 ? -6.221 40.515 -42.858 1.00 50.78 191 GLY A O 1
ATOM 1383 N N . PRO A 1 192 ? -6.923 42.577 -43.408 1.00 52.00 192 PRO A N 1
ATOM 1384 C CA . PRO A 1 192 ? -7.928 42.622 -42.355 1.00 52.00 192 PRO A CA 1
ATOM 1385 C C . PRO A 1 192 ? -9.043 41.618 -42.673 1.00 52.00 192 PRO A C 1
ATOM 1387 O O . PRO A 1 192 ? -9.746 41.737 -43.676 1.00 52.00 192 PRO A O 1
ATOM 1390 N N . ILE A 1 193 ? -9.201 40.616 -41.809 1.00 52.75 193 ILE A N 1
ATOM 1391 C CA . ILE A 1 193 ? -10.353 39.716 -41.829 1.00 52.75 193 ILE A CA 1
ATOM 1392 C C . ILE A 1 193 ? -11.550 40.532 -41.343 1.00 52.75 193 ILE A C 1
ATOM 1394 O O . ILE A 1 193 ? -11.682 40.819 -40.153 1.00 52.75 193 ILE A O 1
ATOM 1398 N N . VAL A 1 194 ? -12.423 40.920 -42.271 1.00 47.12 194 VAL A N 1
ATOM 1399 C CA . VAL A 1 194 ? -13.761 41.416 -41.950 1.00 47.12 194 VAL A CA 1
ATOM 1400 C C . VAL A 1 194 ? -14.539 40.239 -41.359 1.00 47.12 194 VAL A C 1
ATOM 1402 O O . VAL A 1 194 ? -15.059 39.396 -42.085 1.00 47.12 194 VAL A O 1
ATOM 1405 N N . MET A 1 195 ? -14.579 40.141 -40.028 1.00 47.47 195 MET A N 1
ATOM 1406 C CA . MET A 1 195 ? -15.490 39.229 -39.339 1.00 47.47 195 MET A CA 1
ATOM 1407 C C . MET A 1 195 ? -16.917 39.730 -39.548 1.00 47.47 195 MET A C 1
ATOM 1409 O O . MET A 1 195 ? -17.366 40.669 -38.893 1.00 47.47 195 MET A O 1
ATOM 1413 N N . THR A 1 196 ? -17.650 39.096 -40.459 1.00 43.53 196 THR A N 1
ATOM 1414 C CA . THR A 1 196 ? -19.106 39.212 -40.507 1.00 43.53 196 THR A CA 1
ATOM 1415 C C . THR A 1 196 ? -19.652 38.489 -39.276 1.00 43.53 196 THR A C 1
ATOM 1417 O O . THR A 1 196 ? -19.748 37.265 -39.237 1.00 43.53 196 THR A O 1
ATOM 1420 N N . VAL A 1 197 ? -19.929 39.251 -38.218 1.00 52.94 197 VAL A N 1
ATOM 1421 C CA . VAL A 1 197 ? -20.596 38.756 -37.011 1.00 52.94 197 VAL A CA 1
ATOM 1422 C C . VAL A 1 197 ? -22.029 38.398 -37.396 1.00 52.94 197 VAL A C 1
ATOM 1424 O O . VAL A 1 197 ? -22.859 39.276 -37.624 1.00 52.94 197 VAL A O 1
ATOM 1427 N N . ALA A 1 198 ? -22.320 37.103 -37.496 1.00 54.38 198 ALA A N 1
ATOM 1428 C CA . ALA A 1 198 ? -23.694 36.625 -37.547 1.00 54.38 198 ALA A CA 1
ATOM 1429 C C . ALA A 1 198 ? -24.362 36.908 -36.184 1.00 54.38 198 ALA A C 1
ATOM 1431 O O . ALA A 1 198 ? -23.783 36.554 -35.151 1.00 54.38 198 ALA A O 1
ATOM 1432 N N . PRO A 1 199 ? -25.542 37.551 -36.135 1.00 55.41 199 PRO A N 1
ATOM 1433 C CA . PRO A 1 199 ? -26.196 37.867 -34.873 1.00 55.41 199 PRO A CA 1
ATOM 1434 C C . PRO A 1 199 ? -26.626 36.587 -34.148 1.00 55.41 199 PRO A C 1
ATOM 1436 O O . PRO A 1 199 ? -27.221 35.677 -34.731 1.00 55.41 199 PRO A O 1
ATOM 1439 N N . ALA A 1 200 ? -26.302 36.533 -32.856 1.00 49.50 200 ALA A N 1
ATOM 1440 C CA . ALA A 1 200 ? -26.666 35.453 -31.955 1.00 49.50 200 ALA A CA 1
ATOM 1441 C C . ALA A 1 200 ? -28.192 35.271 -31.908 1.00 49.50 200 ALA A C 1
ATOM 1443 O O . ALA A 1 200 ? -28.936 36.223 -31.671 1.00 49.50 200 ALA A O 1
ATOM 1444 N N . ARG A 1 201 ? -28.662 34.032 -32.099 1.00 53.97 201 ARG A N 1
ATOM 1445 C CA . ARG A 1 201 ? -30.044 33.665 -31.768 1.00 53.97 201 ARG A CA 1
ATOM 1446 C C . ARG A 1 201 ? -30.205 33.684 -30.240 1.00 53.97 201 ARG A C 1
ATOM 1448 O O . ARG A 1 201 ? -29.387 33.059 -29.562 1.00 53.97 201 ARG A O 1
ATOM 1455 N N . PRO A 1 202 ? -31.236 34.346 -29.688 1.00 54.25 202 PRO A N 1
ATOM 1456 C CA . PRO A 1 202 ? -31.528 34.271 -28.266 1.00 54.25 202 PRO A CA 1
ATOM 1457 C C . PRO A 1 202 ? -32.088 32.881 -27.956 1.00 54.25 202 PRO A C 1
ATOM 1459 O O . PRO A 1 202 ? -33.116 32.491 -28.505 1.00 54.25 202 PRO A O 1
ATOM 1462 N N . VAL A 1 203 ? -31.394 32.120 -27.108 1.00 58.88 203 VAL A N 1
ATOM 1463 C CA . VAL A 1 203 ? -31.938 30.885 -26.535 1.00 58.88 203 VAL A CA 1
ATOM 1464 C C . VAL A 1 203 ? -32.609 31.230 -25.212 1.00 58.88 203 VAL A C 1
ATOM 1466 O O . VAL A 1 203 ? -32.048 31.889 -24.341 1.00 58.88 203 VAL A O 1
ATOM 1469 N N . GLU A 1 204 ? -33.857 30.802 -25.164 1.00 57.53 204 GLU A N 1
ATOM 1470 C CA . GLU A 1 204 ? -34.940 31.111 -24.248 1.00 57.53 204 GLU A CA 1
ATOM 1471 C C . GLU A 1 204 ? -34.645 30.718 -22.791 1.00 57.53 204 GLU A C 1
ATOM 1473 O O . GLU A 1 204 ? -34.085 29.657 -22.509 1.00 57.53 204 GLU A O 1
ATOM 1478 N N . ALA A 1 205 ? -35.028 31.590 -21.854 1.00 61.78 205 ALA A N 1
ATOM 1479 C CA . ALA A 1 205 ? -34.881 31.360 -20.422 1.00 61.78 205 ALA A CA 1
ATOM 1480 C C . ALA A 1 205 ? -35.797 30.209 -19.944 1.00 61.78 205 ALA A C 1
ATOM 1482 O O . ALA A 1 205 ? -36.960 30.148 -20.352 1.00 61.78 205 ALA A O 1
ATOM 1483 N N . PRO A 1 206 ? -35.336 29.324 -19.038 1.00 61.34 206 PRO A N 1
ATOM 1484 C CA . PRO A 1 206 ? -36.192 28.307 -18.439 1.00 61.34 206 PRO A CA 1
ATOM 1485 C C . PRO A 1 206 ? -37.313 28.961 -17.623 1.00 61.34 206 PRO A C 1
ATOM 1487 O O . PRO A 1 206 ? -37.058 29.704 -16.674 1.00 61.34 206 PRO A O 1
ATOM 1490 N N . ARG A 1 207 ? -38.564 28.674 -17.999 1.00 55.12 207 ARG A N 1
ATOM 1491 C CA . ARG A 1 207 ? -39.764 29.080 -17.261 1.00 55.12 207 ARG A CA 1
ATOM 1492 C C . ARG A 1 207 ? -39.718 28.537 -15.832 1.00 55.12 207 ARG A C 1
ATOM 1494 O O . ARG A 1 207 ? -39.595 27.333 -15.619 1.00 55.12 207 ARG A O 1
ATOM 1501 N N . ALA A 1 208 ? -39.888 29.440 -14.872 1.00 47.53 208 ALA A N 1
ATOM 1502 C CA . ALA A 1 208 ? -40.254 29.105 -13.507 1.00 47.53 208 ALA A CA 1
ATOM 1503 C C . ALA A 1 208 ? -41.620 28.399 -13.512 1.00 47.53 208 ALA A C 1
ATOM 1505 O O . ALA A 1 208 ? -42.604 28.959 -13.992 1.00 47.53 208 ALA A O 1
ATOM 1506 N N . SER A 1 209 ? -41.676 27.173 -12.991 1.00 53.81 209 SER A N 1
ATOM 1507 C CA . SER A 1 209 ? -42.933 26.548 -12.584 1.00 53.81 209 SER A CA 1
ATOM 1508 C C . SER A 1 209 ? -43.167 26.883 -11.116 1.00 53.81 209 SER A C 1
ATOM 1510 O O . SER A 1 209 ? -42.380 26.548 -10.232 1.00 53.81 209 SER A O 1
ATOM 1512 N N . SER A 1 210 ? -44.227 27.645 -10.886 1.00 51.88 210 SER A N 1
ATOM 1513 C CA . SER A 1 210 ? -44.743 28.005 -9.579 1.00 51.88 210 SER A CA 1
ATOM 1514 C C . SER A 1 210 ? -45.577 26.872 -8.978 1.00 51.88 210 SER A C 1
ATOM 1516 O O . SER A 1 210 ? -46.323 26.206 -9.689 1.00 51.88 210 SER A O 1
ATOM 1518 N N . SER A 1 211 ? -45.500 26.784 -7.647 1.00 47.06 211 SER A N 1
ATOM 1519 C CA . SER A 1 211 ? -46.582 26.464 -6.699 1.00 47.06 211 SER A CA 1
ATOM 1520 C C . SER A 1 211 ? -47.332 25.129 -6.814 1.00 47.06 211 SER A C 1
ATOM 1522 O O . SER A 1 211 ? -48.166 24.937 -7.694 1.00 47.06 211 SER A O 1
ATOM 1524 N N . GLY A 1 212 ? -47.153 24.296 -5.784 1.00 42.22 212 GLY A N 1
ATOM 1525 C CA . GLY A 1 212 ? -48.038 23.180 -5.442 1.00 42.22 212 GLY A CA 1
ATOM 1526 C C . GLY A 1 212 ? -47.702 22.579 -4.070 1.00 42.22 212 GLY A C 1
ATOM 1527 O O . GLY A 1 212 ? -47.090 21.524 -3.993 1.00 42.22 212 GLY A O 1
ATOM 1528 N N . SER A 1 213 ? -48.052 23.292 -3.000 1.00 50.53 213 SER A N 1
ATOM 1529 C CA . SER A 1 213 ? -48.317 22.782 -1.636 1.00 50.53 213 SER A CA 1
ATOM 1530 C C . SER A 1 213 ? -49.818 23.035 -1.407 1.00 50.53 213 SER A C 1
ATOM 1532 O O . SER A 1 213 ? -50.275 24.048 -1.956 1.00 50.53 213 SER A O 1
ATOM 1534 N N . PRO A 1 214 ? -50.608 22.210 -0.686 1.00 55.41 214 PRO A N 1
ATOM 1535 C CA . PRO A 1 214 ? -50.243 21.429 0.506 1.00 55.41 214 PRO A CA 1
ATOM 1536 C C . PRO A 1 214 ? -50.789 19.984 0.526 1.00 55.41 214 PRO A C 1
ATOM 1538 O O . PRO A 1 214 ? -51.539 19.587 -0.355 1.00 55.41 214 PRO A O 1
ATOM 1541 N N . ASP A 1 215 ? -50.354 19.181 1.503 1.00 51.31 215 ASP A N 1
ATOM 1542 C CA . ASP A 1 215 ? -51.265 18.509 2.450 1.00 51.31 215 ASP A CA 1
ATOM 1543 C C . ASP A 1 215 ? -50.484 17.615 3.430 1.00 51.31 215 ASP A C 1
ATOM 1545 O O . ASP A 1 215 ? -49.850 16.622 3.067 1.00 51.31 215 ASP A O 1
ATOM 1549 N N . GLU A 1 216 ? -50.541 18.009 4.706 1.00 50.94 216 GLU A N 1
ATOM 1550 C CA . GLU A 1 216 ? -50.387 17.114 5.853 1.00 50.94 216 GLU A CA 1
ATOM 1551 C C . GLU A 1 216 ? -51.414 15.974 5.771 1.00 50.94 216 GLU A C 1
ATOM 1553 O O . GLU A 1 216 ? -52.545 16.167 5.321 1.00 50.94 216 GLU A O 1
ATOM 1558 N N . PRO A 1 217 ? -51.082 14.808 6.339 1.00 58.34 217 PRO A N 1
ATOM 1559 C CA . PRO A 1 217 ? -51.819 14.472 7.550 1.00 58.34 217 PRO A CA 1
ATOM 1560 C C . PRO A 1 217 ? -50.906 14.013 8.692 1.00 58.34 217 PRO A C 1
ATOM 1562 O O . PRO A 1 217 ? -50.185 13.020 8.606 1.00 58.34 217 PRO A O 1
ATOM 1565 N N . SER A 1 218 ? -51.013 14.747 9.802 1.00 54.22 218 SER A N 1
ATOM 1566 C CA . SER A 1 218 ? -51.222 14.213 11.152 1.00 54.22 218 SER A CA 1
ATOM 1567 C C . SER A 1 218 ? -51.578 12.723 11.172 1.00 54.22 218 SER A C 1
ATOM 1569 O O . SER A 1 218 ? -52.601 12.342 10.610 1.00 54.22 218 SER A O 1
ATOM 1571 N N . LEU A 1 219 ? -50.784 11.914 11.882 1.00 53.75 219 LEU A N 1
ATOM 1572 C CA . LEU A 1 219 ? -51.280 10.786 12.678 1.00 53.75 219 LEU A CA 1
ATOM 1573 C C . LEU A 1 219 ? -50.203 10.340 13.680 1.00 53.75 219 LEU A C 1
ATOM 1575 O O . LEU A 1 219 ? -49.315 9.541 13.394 1.00 53.75 219 LEU A O 1
ATOM 1579 N N . LEU A 1 220 ? -50.326 10.890 14.887 1.00 58.91 220 LEU A N 1
ATOM 1580 C CA . LEU A 1 220 ? -49.949 10.234 16.132 1.00 58.91 220 LEU A CA 1
ATOM 1581 C C . LEU A 1 220 ? -50.844 9.002 16.335 1.00 58.91 220 LEU A C 1
ATOM 1583 O O . LEU A 1 220 ? -52.070 9.140 16.358 1.00 58.91 220 LEU A O 1
ATOM 1587 N N . LYS A 1 221 ? -50.228 7.840 16.556 1.00 46.88 221 LYS A N 1
ATOM 1588 C CA . LYS A 1 221 ? -50.577 6.877 17.611 1.00 46.88 221 LYS A CA 1
ATOM 1589 C C . LYS A 1 221 ? -49.442 5.880 17.796 1.00 46.88 221 LYS A C 1
ATOM 1591 O O . LYS A 1 221 ? -48.959 5.355 16.773 1.00 46.88 221 LYS A O 1
#

Sequence (221 aa):
MNAAAFVCPHCGARRAGADPGLAGKALSQDEVKAIIAVHGADAEPAQGLLPTLILPHPTTHGAARAVELVCTVIALPMVILGAVTIGLARRRIRRSAEQTTGELTPVLAASFLGGLGLYSVLSIAGISSTTRLALVVASIGALVIRGIIRARESTKRSRDLHVLAKPDPVPRPSRPQLPEARVVSAPRSSGPIVMTVAPARPVEAPRASSSGSPDEPSLLK